Protein AF-A0A7J6GIN9-F1 (afdb_monomer)

Nearest PDB structures (foldseek):
  5zji-assembly1_B  TM=8.488E-01  e=1.860E-18  Zea mays subsp. mays
  8bcw-assembly1_B  TM=8.448E-01  e=3.128E-18  Avena sativa
  8zeh-assembly1_b  TM=8.496E-01  e=4.502E-18  Thalassiosira pseudonana CCMP1335
  7f4v-assembly1_aB  TM=8.254E-01  e=6.977E-16  Gloeobacter violaceus PCC 7421
  6kmx-assembly1_aB  TM=8.430E-01  e=1.689E-15  Halomicronema hongdechloris C2206

pLDDT: mean 75.16, std 18.93, range [25.05, 96.75]

Structure (mmCIF, N/CA/C/O backbone):
data_AF-A0A7J6GIN9-F1
#
_entry.id   AF-A0A7J6GIN9-F1
#
loop_
_atom_site.group_PDB
_atom_site.id
_atom_site.type_symbol
_atom_site.label_atom_id
_atom_site.label_alt_id
_atom_site.label_comp_id
_atom_site.label_asym_id
_atom_site.label_e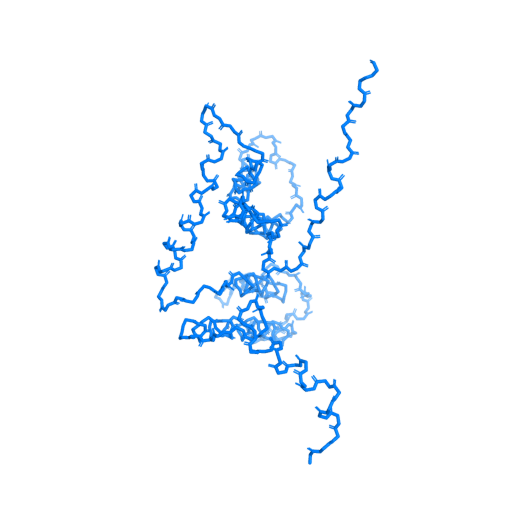ntity_id
_atom_site.label_seq_id
_atom_site.pdbx_PDB_ins_code
_atom_site.Cartn_x
_atom_site.Cartn_y
_atom_site.Cartn_z
_atom_site.occupancy
_atom_site.B_iso_or_equiv
_atom_site.auth_seq_id
_atom_site.auth_comp_id
_atom_site.auth_asym_id
_atom_site.auth_atom_id
_atom_site.pdbx_PDB_model_num
ATOM 1 N N . PHE A 1 1 ? -18.863 -13.484 -36.429 1.00 55.38 1 PHE A N 1
ATOM 2 C CA . PHE A 1 1 ? -18.113 -12.422 -35.727 1.00 55.38 1 PHE A CA 1
ATOM 3 C C . PHE A 1 1 ? -17.385 -11.527 -36.739 1.00 55.38 1 PHE A C 1
ATOM 5 O O . PHE A 1 1 ? -16.193 -11.700 -36.937 1.00 55.38 1 PHE A O 1
ATOM 12 N N . ASN A 1 2 ? -18.089 -10.618 -37.432 1.00 63.59 2 ASN A N 1
ATOM 13 C CA . ASN A 1 2 ? -17.499 -9.757 -38.484 1.00 63.59 2 ASN A CA 1
ATOM 14 C C . ASN A 1 2 ? -17.712 -8.247 -38.259 1.00 63.59 2 ASN A C 1
ATOM 16 O O . ASN A 1 2 ? -17.204 -7.441 -39.032 1.00 63.59 2 ASN A O 1
ATOM 20 N N . ALA A 1 3 ? -18.435 -7.839 -37.215 1.00 67.12 3 ALA A N 1
ATOM 21 C CA . ALA A 1 3 ? -18.648 -6.421 -36.938 1.00 67.12 3 ALA A CA 1
ATOM 22 C C . ALA A 1 3 ? -17.385 -5.792 -36.316 1.00 67.12 3 ALA A C 1
ATOM 24 O O . ALA A 1 3 ? -16.844 -6.318 -35.347 1.00 67.12 3 ALA A O 1
ATOM 25 N N . GLY A 1 4 ? -16.902 -4.681 -36.884 1.00 72.69 4 GLY A N 1
ATOM 26 C CA . GLY A 1 4 ? -15.840 -3.835 -36.311 1.00 72.69 4 GLY A CA 1
ATOM 27 C C . GLY A 1 4 ? -14.393 -4.305 -36.509 1.00 72.69 4 GLY A C 1
ATOM 28 O O . GLY A 1 4 ? -13.467 -3.552 -36.209 1.00 72.69 4 GLY A O 1
ATOM 29 N N . ARG A 1 5 ? -14.174 -5.506 -37.065 1.00 78.75 5 ARG A N 1
ATOM 30 C CA . ARG A 1 5 ? -12.834 -6.099 -37.223 1.00 78.75 5 ARG A CA 1
ATOM 31 C C . ARG A 1 5 ? -11.908 -5.299 -38.143 1.00 78.75 5 ARG A C 1
ATOM 33 O O . ARG A 1 5 ? -10.707 -5.333 -37.943 1.00 78.75 5 ARG A O 1
ATOM 40 N N . SER A 1 6 ? -12.433 -4.590 -39.135 1.00 81.94 6 SER A N 1
ATOM 41 C CA . SER A 1 6 ? -11.626 -3.774 -40.053 1.00 81.94 6 SER A CA 1
ATOM 42 C C . SER A 1 6 ? -11.270 -2.390 -39.504 1.00 81.94 6 SER A C 1
ATOM 44 O O . SER A 1 6 ? -10.449 -1.709 -40.107 1.00 81.94 6 SER A O 1
ATOM 46 N N . ILE A 1 7 ? -11.884 -1.965 -38.393 1.00 85.19 7 ILE A N 1
ATOM 47 C CA . ILE A 1 7 ? -11.813 -0.577 -37.915 1.00 85.19 7 ILE A CA 1
ATOM 48 C C . ILE A 1 7 ? -10.740 -0.427 -36.834 1.00 85.19 7 ILE A C 1
ATOM 50 O O . ILE A 1 7 ? -9.840 0.391 -36.971 1.00 85.19 7 ILE A O 1
ATOM 54 N N . TRP A 1 8 ? -10.817 -1.220 -35.763 1.00 88.00 8 TRP A N 1
ATOM 55 C CA . TRP A 1 8 ? -9.926 -1.075 -34.603 1.00 88.00 8 TRP A CA 1
ATOM 56 C C . TRP A 1 8 ? -8.991 -2.269 -34.399 1.00 88.00 8 TRP A C 1
ATOM 58 O O . TRP A 1 8 ? -7.912 -2.104 -33.835 1.00 88.00 8 TRP A O 1
ATOM 68 N N . LEU A 1 9 ? -9.365 -3.468 -34.869 1.00 90.12 9 LEU A N 1
ATOM 69 C CA . LEU A 1 9 ? -8.586 -4.680 -34.602 1.00 90.12 9 LEU A CA 1
ATOM 70 C C . LEU A 1 9 ? -7.167 -4.643 -35.200 1.00 90.12 9 LEU A C 1
ATOM 72 O O . LEU A 1 9 ? -6.259 -5.079 -34.502 1.00 90.12 9 LEU A O 1
ATOM 76 N N . PRO A 1 10 ? -6.914 -4.135 -36.425 1.00 91.00 10 PRO A N 1
ATOM 77 C CA . PRO A 1 10 ? -5.560 -4.115 -36.975 1.00 91.00 10 PRO A CA 1
ATOM 78 C C . PRO A 1 10 ? -4.633 -3.199 -36.169 1.00 91.00 10 PRO A C 1
ATOM 80 O O . PRO A 1 10 ? -3.513 -3.589 -35.863 1.00 91.00 10 PRO A O 1
ATOM 83 N N . GLY A 1 11 ? -5.125 -2.024 -35.756 1.00 91.00 11 GLY A N 1
ATOM 84 C CA . GLY A 1 11 ? -4.374 -1.099 -34.903 1.00 91.00 11 GLY A CA 1
ATOM 85 C C . GLY A 1 11 ? -4.132 -1.660 -33.501 1.00 91.00 11 GLY A C 1
ATOM 86 O O . GLY A 1 11 ? -3.021 -1.579 -32.992 1.00 91.00 11 GLY A O 1
ATOM 87 N N . TRP A 1 12 ? -5.142 -2.302 -32.906 1.00 91.62 12 TRP A N 1
ATOM 88 C CA . TRP A 1 12 ? -5.005 -2.991 -31.621 1.00 91.62 12 TRP A CA 1
ATOM 89 C C . TRP A 1 12 ? -3.995 -4.141 -31.677 1.00 91.62 12 TRP A C 1
ATOM 91 O O . TRP A 1 12 ? -3.145 -4.258 -30.801 1.00 91.62 12 TRP A O 1
ATOM 101 N N . LEU A 1 13 ? -4.070 -4.979 -32.716 1.00 91.25 13 LEU A N 1
ATOM 102 C CA . LEU A 1 13 ? -3.142 -6.091 -32.916 1.00 91.25 13 LEU A CA 1
ATOM 103 C C . LEU A 1 13 ? -1.721 -5.605 -33.189 1.00 91.25 13 LEU A C 1
ATOM 105 O O . LEU A 1 13 ? -0.779 -6.269 -32.776 1.00 91.25 13 LEU A O 1
ATOM 109 N N . ASN A 1 14 ? -1.551 -4.469 -33.860 1.00 91.56 14 ASN A N 1
ATOM 110 C CA . ASN A 1 14 ? -0.230 -3.876 -34.001 1.00 91.56 14 ASN A CA 1
ATOM 111 C C . ASN A 1 14 ? 0.291 -3.405 -32.631 1.00 91.56 14 ASN A C 1
ATOM 113 O O . ASN A 1 14 ? 1.345 -3.845 -32.192 1.00 91.56 14 ASN A O 1
ATOM 117 N N . ALA A 1 15 ? -0.513 -2.639 -31.889 1.00 90.88 15 ALA A N 1
ATOM 118 C CA . ALA A 1 15 ? -0.120 -2.083 -30.594 1.00 90.88 15 ALA A CA 1
ATOM 119 C C . ALA A 1 15 ? 0.165 -3.136 -29.504 1.00 90.88 15 ALA A C 1
ATOM 121 O O . ALA A 1 15 ? 1.021 -2.897 -28.658 1.00 90.88 15 ALA A O 1
ATOM 122 N N . ILE A 1 16 ? -0.537 -4.279 -29.498 1.00 92.50 16 ILE 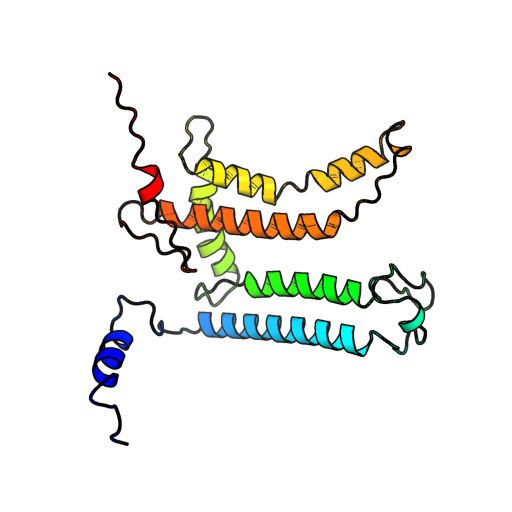A N 1
ATOM 123 C CA . ILE A 1 16 ? -0.324 -5.362 -28.514 1.00 92.50 16 ILE A CA 1
ATOM 124 C C . ILE A 1 16 ? 0.894 -6.234 -28.831 1.00 92.50 16 ILE A C 1
ATOM 126 O O . ILE A 1 16 ? 1.429 -6.877 -27.938 1.00 92.50 16 ILE A O 1
ATOM 130 N N . ASN A 1 17 ? 1.319 -6.276 -30.096 1.00 91.81 17 ASN A N 1
ATOM 131 C CA . ASN A 1 17 ? 2.501 -7.027 -30.522 1.00 91.81 17 ASN A CA 1
ATOM 132 C C . ASN A 1 17 ? 3.755 -6.134 -30.618 1.00 91.81 17 ASN A C 1
ATOM 134 O O . ASN A 1 17 ? 4.831 -6.617 -30.968 1.00 91.81 17 ASN A O 1
ATOM 138 N N . GLU A 1 18 ? 3.629 -4.839 -30.319 1.00 92.12 18 GLU A N 1
ATOM 139 C CA . GLU A 1 18 ? 4.743 -3.898 -30.225 1.00 92.12 18 GLU A CA 1
ATOM 140 C C . GLU A 1 18 ? 5.420 -3.992 -28.847 1.00 92.12 18 GLU A C 1
ATOM 142 O O . GLU A 1 18 ? 4.851 -3.605 -27.828 1.00 92.12 18 GLU A O 1
ATOM 147 N N . ASN A 1 19 ? 6.681 -4.437 -28.819 1.00 86.06 19 ASN A N 1
ATOM 148 C CA . ASN A 1 19 ? 7.467 -4.588 -27.582 1.00 86.06 19 ASN A CA 1
ATOM 149 C C . ASN A 1 19 ? 7.963 -3.257 -26.976 1.00 86.06 19 ASN A C 1
ATOM 151 O O . ASN A 1 19 ? 8.575 -3.262 -25.912 1.00 86.06 19 ASN A O 1
ATOM 155 N N . SER A 1 20 ? 7.756 -2.125 -27.656 1.00 87.12 20 SER A N 1
ATOM 156 C CA . SER A 1 20 ? 8.153 -0.788 -27.182 1.00 87.12 20 SER A CA 1
ATOM 157 C C . SER A 1 20 ? 7.143 -0.156 -26.228 1.00 87.12 20 SER A C 1
ATOM 159 O O . SER A 1 20 ? 7.436 0.859 -25.599 1.00 87.12 20 SER A O 1
ATOM 161 N N . ASN A 1 21 ? 5.939 -0.720 -26.145 1.00 89.25 21 ASN A N 1
ATOM 162 C CA . ASN A 1 21 ? 4.830 -0.133 -25.412 1.00 89.25 21 ASN A CA 1
ATOM 163 C C . ASN A 1 21 ? 4.604 -0.885 -24.096 1.00 89.25 21 ASN A C 1
ATOM 165 O O . ASN A 1 21 ? 4.958 -2.049 -23.945 1.00 89.25 21 ASN A O 1
ATOM 169 N N . SER A 1 22 ? 3.930 -0.242 -23.144 1.00 86.56 22 SER A N 1
ATOM 170 C CA . SER A 1 22 ? 3.511 -0.875 -21.884 1.00 86.56 22 SER A CA 1
ATOM 171 C C . SER A 1 22 ? 2.161 -1.603 -21.979 1.00 86.56 22 SER A C 1
ATOM 173 O O . SER A 1 22 ? 1.544 -1.928 -20.962 1.00 86.56 22 SER A O 1
ATOM 175 N N . LEU A 1 23 ? 1.664 -1.838 -23.197 1.00 88.12 23 LEU A N 1
ATOM 176 C CA . LEU A 1 23 ? 0.361 -2.447 -23.443 1.00 88.12 23 LEU A CA 1
ATOM 177 C C . LEU A 1 23 ? 0.478 -3.976 -23.340 1.00 88.12 23 LEU A C 1
ATOM 179 O O . LEU A 1 23 ? 1.065 -4.604 -24.207 1.00 88.12 23 LEU A O 1
ATOM 183 N N . PHE A 1 24 ? -0.090 -4.553 -22.273 1.00 87.38 24 PHE A N 1
ATOM 184 C CA . PHE A 1 24 ? 0.024 -5.980 -21.915 1.00 87.38 24 PHE A CA 1
ATOM 185 C C . PHE A 1 24 ? 1.471 -6.481 -21.840 1.00 87.38 24 PHE A C 1
ATOM 187 O O . PHE A 1 24 ? 1.919 -7.291 -22.648 1.00 87.38 24 PHE A O 1
ATOM 194 N N . LEU A 1 25 ? 2.182 -6.025 -20.809 1.00 88.44 25 LEU A N 1
ATOM 195 C CA . LEU A 1 25 ? 3.515 -6.525 -20.480 1.00 88.44 25 LEU A CA 1
ATOM 196 C C . LEU A 1 25 ? 3.524 -8.054 -20.325 1.00 88.44 25 LEU A C 1
ATOM 198 O O . LEU A 1 25 ? 2.562 -8.655 -19.839 1.00 88.44 25 LEU A O 1
ATOM 202 N N . THR A 1 26 ? 4.635 -8.680 -20.712 1.00 85.56 26 THR A N 1
ATOM 203 C CA . THR A 1 26 ? 4.849 -10.117 -20.524 1.00 85.56 26 THR A CA 1
ATOM 204 C C . THR A 1 26 ? 4.865 -10.457 -19.037 1.00 85.56 26 THR A C 1
ATOM 206 O O . THR A 1 26 ? 5.657 -9.891 -18.289 1.00 85.56 26 THR A O 1
ATOM 209 N N . ILE A 1 27 ? 4.013 -11.395 -18.622 1.00 87.75 27 ILE A N 1
ATOM 210 C CA . ILE A 1 27 ? 3.834 -11.781 -17.218 1.00 87.75 27 ILE A CA 1
ATOM 211 C C . ILE A 1 27 ? 4.687 -13.015 -16.909 1.00 87.75 27 ILE A C 1
ATOM 213 O O . ILE A 1 27 ? 4.632 -14.014 -17.631 1.00 87.75 27 ILE A O 1
ATOM 217 N N . GLY A 1 28 ? 5.451 -12.958 -15.821 1.00 88.75 28 GLY A N 1
ATOM 218 C CA . GLY A 1 28 ? 6.278 -14.045 -15.310 1.00 88.75 28 GLY A CA 1
ATOM 219 C C . GLY A 1 28 ? 5.802 -14.626 -13.967 1.00 88.75 28 GLY A C 1
ATOM 220 O O . GLY A 1 28 ? 4.782 -14.223 -13.405 1.00 88.75 28 GLY A O 1
ATOM 221 N N . PRO A 1 29 ? 6.565 -15.576 -13.394 1.00 88.19 29 PRO A N 1
ATOM 222 C CA . PRO A 1 29 ? 6.257 -16.171 -12.090 1.00 88.19 29 PRO A CA 1
ATOM 223 C C . PRO A 1 29 ? 6.405 -15.182 -10.921 1.00 88.19 29 PRO A C 1
ATOM 225 O O . PRO A 1 29 ? 5.747 -15.345 -9.896 1.00 88.19 29 PRO A O 1
ATOM 228 N N . GLY A 1 30 ? 7.243 -14.147 -11.064 1.00 86.88 30 GLY A N 1
ATOM 229 C CA . GLY A 1 30 ? 7.335 -13.060 -10.085 1.00 86.88 30 GLY A CA 1
ATOM 230 C C . GLY A 1 30 ? 6.027 -12.274 -9.996 1.00 86.88 30 GLY A C 1
ATOM 231 O O . GLY A 1 30 ? 5.488 -12.106 -8.906 1.00 86.88 30 GLY A O 1
ATOM 232 N N . ASP A 1 31 ? 5.454 -11.899 -11.143 1.00 87.69 31 ASP A N 1
ATOM 233 C CA . ASP A 1 31 ? 4.175 -11.185 -11.203 1.00 87.69 31 ASP A CA 1
ATOM 234 C C . ASP A 1 31 ? 3.041 -11.995 -10.568 1.00 87.69 31 ASP A C 1
ATOM 236 O O . ASP A 1 31 ? 2.203 -11.437 -9.862 1.00 87.69 31 ASP A O 1
ATOM 240 N N . PHE A 1 32 ? 3.024 -13.320 -10.756 1.00 90.38 32 PHE A N 1
ATOM 241 C CA . PHE A 1 32 ? 2.045 -14.197 -10.110 1.00 90.38 32 PHE A CA 1
ATOM 242 C C . PHE A 1 32 ? 2.051 -14.040 -8.582 1.00 90.38 32 PHE A C 1
ATOM 244 O O . PHE A 1 32 ? 0.987 -13.891 -7.974 1.00 90.38 32 PHE A O 1
ATOM 251 N N . LEU A 1 33 ? 3.234 -14.032 -7.958 1.00 90.25 33 LEU A N 1
ATOM 252 C CA . LEU A 1 33 ? 3.372 -13.879 -6.507 1.00 90.25 33 LEU A CA 1
ATOM 253 C C . LEU A 1 33 ? 2.955 -12.483 -6.037 1.00 90.25 33 LEU A C 1
ATOM 255 O O . LEU A 1 33 ? 2.286 -12.357 -5.013 1.00 90.25 33 LEU A O 1
ATOM 259 N N . VAL A 1 34 ? 3.287 -11.438 -6.796 1.00 88.31 34 VAL A N 1
ATOM 260 C CA . VAL A 1 34 ? 2.885 -10.060 -6.476 1.00 88.31 34 VAL A CA 1
ATOM 261 C C . VAL A 1 34 ? 1.374 -9.898 -6.537 1.00 88.31 34 VAL A C 1
ATOM 263 O O . VAL A 1 34 ? 0.787 -9.311 -5.631 1.00 88.31 34 VAL A O 1
ATOM 266 N N . HIS A 1 35 ? 0.718 -10.463 -7.551 1.00 88.88 35 HIS A N 1
ATOM 267 C CA . HIS A 1 35 ? -0.739 -10.418 -7.667 1.00 88.88 35 HIS A CA 1
ATOM 268 C C . HIS A 1 35 ? -1.427 -11.187 -6.532 1.00 88.88 35 HIS A C 1
ATOM 270 O O . HIS A 1 35 ? -2.445 -10.723 -6.017 1.00 88.88 35 HIS A O 1
ATOM 276 N N . HIS A 1 36 ? -0.862 -12.317 -6.091 1.00 91.31 36 HIS A N 1
ATOM 277 C CA . HIS A 1 36 ? -1.366 -13.043 -4.920 1.00 91.31 36 HIS A CA 1
ATOM 278 C C . HIS A 1 36 ? -1.202 -12.238 -3.636 1.00 91.31 36 HIS A C 1
ATOM 280 O O . HIS A 1 36 ? -2.156 -12.135 -2.866 1.00 91.31 36 HIS A O 1
ATOM 286 N N . SER A 1 37 ? -0.040 -11.612 -3.440 1.00 90.38 37 SER A N 1
ATOM 287 C CA . SER A 1 37 ? 0.168 -10.674 -2.340 1.00 90.38 37 SER A CA 1
ATOM 288 C C . SER A 1 37 ? -0.878 -9.562 -2.410 1.00 90.38 37 SER A C 1
ATOM 290 O O . SER A 1 37 ? -1.671 -9.445 -1.484 1.00 90.38 37 SER A O 1
ATOM 292 N N . LYS A 1 38 ? -1.013 -8.844 -3.540 1.00 90.50 38 LYS A N 1
ATOM 293 C CA . LYS A 1 38 ? -2.023 -7.784 -3.759 1.00 90.50 38 LYS A CA 1
ATOM 294 C C . LYS A 1 38 ? -3.437 -8.238 -3.412 1.00 90.50 38 LYS A C 1
ATOM 296 O O . LYS A 1 38 ? -4.153 -7.522 -2.715 1.00 90.50 38 LYS A O 1
ATOM 301 N N . SER A 1 39 ? -3.811 -9.436 -3.851 1.00 93.44 39 SER A N 1
ATOM 302 C CA . SER A 1 39 ? -5.092 -10.051 -3.522 1.00 93.44 39 SER A CA 1
ATOM 303 C C . SER A 1 39 ? -5.249 -10.259 -2.014 1.00 93.44 39 SER A C 1
ATOM 305 O O . SER A 1 39 ? -6.269 -9.857 -1.461 1.00 93.44 39 SER A O 1
ATOM 307 N N . LEU A 1 40 ? -4.242 -10.797 -1.320 1.00 94.12 40 LEU A N 1
ATOM 308 C CA . LEU A 1 40 ? -4.251 -10.939 0.139 1.00 94.12 40 LEU A CA 1
ATOM 309 C C . LEU A 1 40 ? -4.453 -9.589 0.839 1.00 94.12 40 LEU A C 1
ATOM 311 O O . LEU A 1 40 ? -5.271 -9.496 1.753 1.00 94.12 40 LEU A O 1
ATOM 315 N N . GLY A 1 41 ? -3.756 -8.541 0.398 1.00 92.62 41 GLY A N 1
ATOM 316 C CA . GLY A 1 41 ? -3.927 -7.191 0.939 1.00 92.62 41 GLY A CA 1
ATOM 317 C C . GLY A 1 41 ? -5.352 -6.671 0.756 1.00 92.62 41 GLY A C 1
ATOM 318 O O . GLY A 1 41 ? -5.967 -6.228 1.722 1.00 92.62 41 GLY A O 1
ATOM 319 N N . LEU A 1 42 ? -5.922 -6.814 -0.447 1.00 93.88 42 LEU A N 1
ATOM 320 C CA . LEU A 1 42 ? -7.305 -6.416 -0.750 1.00 93.88 42 LEU A CA 1
ATOM 321 C C . LEU A 1 42 ? -8.351 -7.207 0.049 1.00 93.88 42 LEU A C 1
ATOM 323 O O . LEU A 1 42 ? -9.330 -6.637 0.529 1.00 93.88 42 LEU A O 1
ATOM 327 N N . HIS A 1 43 ? -8.163 -8.516 0.216 1.00 96.25 43 HIS A N 1
ATOM 328 C CA . HIS A 1 43 ? -9.063 -9.324 1.039 1.00 96.25 43 HIS A CA 1
ATOM 329 C C . HIS A 1 43 ? -8.950 -8.932 2.512 1.00 96.25 43 HIS A C 1
ATOM 331 O O . HIS A 1 43 ? -9.969 -8.793 3.184 1.00 96.25 43 HIS A O 1
ATOM 337 N N . THR A 1 44 ? -7.734 -8.690 3.005 1.00 95.56 44 THR A N 1
ATOM 338 C CA . THR A 1 44 ? -7.501 -8.301 4.400 1.00 95.56 44 THR A CA 1
ATOM 339 C C . THR A 1 44 ? -8.127 -6.941 4.702 1.00 95.56 44 THR A C 1
ATOM 341 O O . THR A 1 44 ? -8.910 -6.841 5.645 1.00 95.56 44 THR A O 1
ATOM 344 N N . THR A 1 45 ? -7.891 -5.917 3.871 1.00 94.38 45 THR A N 1
ATOM 345 C CA . THR A 1 45 ? -8.535 -4.595 4.019 1.00 94.38 45 THR A CA 1
ATOM 346 C C . THR A 1 45 ? -10.056 -4.702 4.003 1.00 94.38 45 THR A C 1
ATOM 348 O O . THR A 1 45 ? -10.723 -4.099 4.844 1.00 94.38 45 THR A O 1
ATOM 351 N N . THR A 1 46 ? -10.610 -5.503 3.089 1.00 95.50 46 THR A N 1
ATOM 352 C CA . THR A 1 46 ? -12.058 -5.714 2.983 1.00 95.50 46 THR A CA 1
ATOM 353 C C . THR A 1 46 ? -12.613 -6.393 4.230 1.00 95.50 46 THR A C 1
ATOM 355 O O . THR A 1 46 ? -13.619 -5.938 4.765 1.00 95.50 46 THR A O 1
ATOM 358 N N . VAL A 1 47 ? -11.956 -7.440 4.741 1.00 96.75 47 VAL A N 1
ATOM 359 C CA . VAL A 1 47 ? -12.392 -8.135 5.961 1.00 96.75 47 VAL A CA 1
ATOM 360 C C . VAL A 1 47 ? -12.384 -7.191 7.159 1.00 96.75 47 VAL A C 1
ATOM 362 O O . VAL A 1 47 ? -13.349 -7.190 7.917 1.00 96.75 47 VAL A O 1
ATOM 365 N N . ILE A 1 48 ? -11.350 -6.362 7.319 1.00 95.00 48 ILE A N 1
ATOM 366 C CA . ILE A 1 48 ? -11.276 -5.411 8.437 1.00 95.00 48 ILE A CA 1
ATOM 367 C C . ILE A 1 48 ? -12.380 -4.351 8.318 1.00 95.00 48 ILE A C 1
ATOM 369 O O . ILE A 1 48 ? -13.080 -4.103 9.298 1.00 95.00 48 ILE A O 1
ATOM 373 N N . LEU A 1 49 ? -12.591 -3.773 7.128 1.00 94.25 49 LEU A N 1
ATOM 374 C CA . LEU A 1 49 ? -13.656 -2.789 6.887 1.00 94.25 49 LEU A CA 1
ATOM 375 C C . LEU A 1 49 ? -15.042 -3.368 7.155 1.00 94.25 49 LEU A C 1
ATOM 377 O O . LEU A 1 49 ? -15.839 -2.777 7.882 1.00 94.25 49 LEU A O 1
ATOM 381 N N . VAL A 1 50 ? -15.331 -4.529 6.567 1.00 96.12 50 VAL A N 1
ATOM 382 C CA . VAL A 1 50 ? -16.631 -5.190 6.692 1.00 96.12 50 VAL A CA 1
ATOM 383 C C . VAL A 1 50 ? -16.873 -5.583 8.142 1.00 96.12 50 VAL A C 1
ATOM 385 O O . VAL A 1 50 ? -17.948 -5.315 8.669 1.00 96.12 50 VAL A O 1
ATOM 388 N N . LYS A 1 51 ? -15.873 -6.149 8.822 1.00 94.94 51 LYS A N 1
ATOM 389 C CA . LYS A 1 51 ? -15.979 -6.494 10.240 1.00 94.94 51 LYS A CA 1
ATOM 390 C C . LYS A 1 51 ? -16.200 -5.258 11.111 1.00 94.94 51 LYS A C 1
ATOM 392 O O . LYS A 1 51 ? -17.106 -5.268 11.935 1.00 94.94 51 LYS A O 1
ATOM 397 N N . GLY A 1 52 ? -15.429 -4.191 10.903 1.00 92.56 52 GLY A N 1
ATOM 398 C CA . GLY A 1 52 ? -15.579 -2.932 11.637 1.00 92.56 52 GLY A CA 1
ATOM 399 C C . GLY A 1 52 ? -16.962 -2.301 11.462 1.00 92.56 52 GLY A C 1
ATOM 400 O O . GLY A 1 52 ? -17.519 -1.783 12.427 1.00 92.56 52 GLY A O 1
ATOM 401 N N . ALA A 1 53 ? -17.541 -2.398 10.261 1.00 92.75 53 ALA A N 1
ATOM 402 C CA . ALA A 1 53 ? -18.885 -1.912 9.963 1.00 92.75 53 ALA A CA 1
ATOM 403 C C . ALA A 1 53 ? -19.992 -2.798 10.562 1.00 92.75 53 ALA A C 1
ATOM 405 O O . ALA A 1 53 ? -20.951 -2.278 11.130 1.00 92.75 53 ALA A O 1
ATOM 406 N N . LEU A 1 54 ? -19.866 -4.126 10.463 1.00 94.25 54 LEU A N 1
ATOM 407 C CA . LEU A 1 54 ? -20.851 -5.070 11.004 1.00 94.25 54 LEU A CA 1
ATOM 408 C C . LEU A 1 54 ? -20.866 -5.065 12.542 1.00 94.25 54 LEU A C 1
ATOM 410 O O . LEU A 1 54 ? -21.939 -5.060 13.141 1.00 94.25 54 LEU A O 1
ATOM 414 N N . ASP A 1 55 ? -19.693 -4.977 13.176 1.00 93.38 55 ASP A N 1
ATOM 415 C CA . ASP A 1 55 ? -19.528 -4.945 14.636 1.00 93.38 55 ASP A CA 1
ATOM 416 C C . ASP A 1 55 ? -19.632 -3.510 15.212 1.00 93.38 55 ASP A C 1
ATOM 418 O O . ASP A 1 55 ? -19.246 -3.266 16.360 1.00 93.38 55 ASP A O 1
ATOM 422 N N . ALA A 1 56 ? -20.107 -2.524 14.438 1.00 89.44 56 ALA A N 1
ATOM 423 C CA . ALA A 1 56 ? -20.215 -1.130 14.886 1.00 89.44 56 ALA A CA 1
ATOM 424 C C . ALA A 1 56 ? -21.356 -0.909 15.891 1.00 89.44 56 ALA A C 1
ATOM 426 O O . ALA A 1 56 ? -21.249 -0.048 16.759 1.00 89.44 56 ALA A O 1
ATOM 427 N N . LEU A 1 57 ? -22.443 -1.678 15.776 1.00 87.88 57 LEU A N 1
ATOM 428 C CA . LEU A 1 57 ? -23.646 -1.488 16.592 1.00 87.88 57 LEU A CA 1
ATOM 429 C C . LEU A 1 57 ? -23.626 -2.330 17.867 1.00 87.88 57 LEU A C 1
ATOM 431 O O . LEU A 1 57 ? -23.937 -1.834 18.947 1.00 87.88 57 LEU A O 1
ATOM 435 N N . CYS A 1 58 ? -23.303 -3.612 17.734 1.00 82.94 58 CYS A N 1
ATOM 436 C CA . CYS A 1 58 ? -23.316 -4.567 18.830 1.00 82.94 58 CYS A CA 1
ATOM 437 C C . CYS A 1 58 ? -22.451 -5.764 18.451 1.00 82.94 58 CYS A C 1
ATOM 439 O O . CYS A 1 58 ? -22.537 -6.278 17.337 1.00 82.94 58 CYS A O 1
ATOM 441 N N . PHE A 1 59 ? -21.639 -6.225 19.392 1.00 87.06 59 PHE A N 1
ATOM 442 C CA . PHE A 1 59 ? -20.887 -7.465 19.279 1.00 87.06 59 PHE A CA 1
ATOM 443 C C . PHE A 1 59 ? -20.785 -8.097 20.666 1.00 87.06 59 PHE A C 1
ATOM 445 O O . PHE A 1 59 ? -21.012 -7.452 21.688 1.00 87.06 59 PHE A O 1
ATOM 452 N N . LYS A 1 60 ? -20.452 -9.387 20.716 1.00 91.38 60 LYS A N 1
ATOM 453 C CA . LYS A 1 60 ? -20.585 -10.201 21.934 1.00 91.38 60 LYS A CA 1
ATOM 454 C C . LYS A 1 60 ? -19.845 -9.650 23.161 1.00 91.38 60 LYS A C 1
ATOM 456 O O . LYS A 1 60 ? -20.303 -9.865 24.278 1.00 91.38 60 LYS A O 1
ATOM 461 N N . LEU A 1 61 ? -18.699 -9.000 22.964 1.00 90.69 61 LEU A N 1
ATOM 462 C CA . LEU A 1 61 ? -17.859 -8.516 24.062 1.00 90.69 61 LEU A CA 1
ATOM 463 C C . LEU A 1 61 ? -18.333 -7.160 24.619 1.00 90.69 61 LEU A C 1
ATOM 465 O O . LEU A 1 61 ? -18.182 -6.938 25.818 1.00 90.69 61 LEU A O 1
ATOM 469 N N . MET A 1 62 ? -18.952 -6.301 23.803 1.00 87.81 62 MET A N 1
ATOM 470 C CA . MET A 1 62 ? -19.582 -5.046 24.239 1.00 87.81 62 MET A CA 1
ATOM 471 C C . MET A 1 62 ? -20.895 -4.837 23.454 1.00 87.81 62 MET A C 1
ATOM 473 O O . MET A 1 62 ? -20.908 -4.239 22.370 1.00 87.81 62 MET A O 1
ATOM 477 N N . PRO A 1 63 ? -22.011 -5.382 23.974 1.00 90.81 63 PRO A N 1
ATOM 478 C CA . PRO A 1 63 ? -23.335 -5.265 23.357 1.00 90.81 63 PRO A CA 1
ATOM 479 C C . PRO A 1 63 ? -23.848 -3.821 23.232 1.00 90.81 63 PRO A C 1
ATOM 481 O O . PRO A 1 63 ? -24.581 -3.485 22.305 1.00 90.81 63 PRO A O 1
ATOM 484 N N . GLU A 1 64 ? -23.431 -2.968 24.161 1.00 88.75 64 GLU A N 1
ATOM 485 C CA . GLU A 1 64 ? -23.777 -1.553 24.311 1.00 88.75 64 GLU A CA 1
ATOM 486 C C . GLU A 1 64 ? -23.003 -0.601 23.376 1.00 88.75 64 GLU A C 1
ATOM 488 O O . GLU A 1 64 ? -23.120 0.616 23.500 1.00 88.75 64 GLU A O 1
ATOM 493 N N . LYS A 1 65 ? -22.234 -1.111 22.402 1.00 89.75 65 LYS A N 1
ATOM 494 C CA . LYS A 1 65 ? -21.328 -0.294 21.569 1.00 89.75 65 LYS A CA 1
ATOM 495 C C . LYS A 1 65 ? -22.007 0.874 20.843 1.00 89.75 65 LYS A C 1
ATOM 497 O O . LYS A 1 65 ? -21.421 1.952 20.759 1.00 89.75 65 LYS A O 1
ATOM 502 N N . LYS A 1 66 ? -23.249 0.708 20.374 1.00 92.00 66 LYS A N 1
ATOM 503 C CA . LYS A 1 66 ? -24.014 1.781 19.710 1.00 92.00 66 LYS A CA 1
ATOM 504 C C . LYS A 1 66 ? -24.155 3.059 20.550 1.00 92.00 66 LYS A C 1
ATOM 506 O O . LYS A 1 66 ? -24.315 4.132 19.974 1.00 92.00 66 LYS A O 1
ATOM 511 N N . ASP A 1 67 ? -24.117 2.954 21.879 1.00 92.56 67 ASP A N 1
ATOM 512 C CA . ASP A 1 67 ? -24.375 4.079 22.784 1.00 92.56 67 ASP A CA 1
ATOM 513 C C . ASP A 1 67 ? -23.146 4.988 22.955 1.00 92.56 67 ASP A C 1
ATOM 515 O O . ASP A 1 67 ? -23.278 6.147 23.339 1.00 92.56 67 ASP A O 1
ATOM 519 N N . PHE A 1 68 ? -21.957 4.493 22.599 1.00 87.62 68 PHE A N 1
ATOM 520 C CA . PHE A 1 68 ? -20.683 5.215 22.704 1.00 87.62 68 PHE A CA 1
ATOM 521 C C . PHE A 1 68 ? -20.328 5.992 21.427 1.00 87.62 68 PHE A C 1
ATOM 523 O O . PHE A 1 68 ? -19.435 6.839 21.437 1.00 87.62 68 PHE A O 1
ATOM 530 N N . GLY A 1 69 ? -21.043 5.739 20.327 1.00 90.44 69 GLY A N 1
ATOM 531 C CA . GLY A 1 69 ? -20.801 6.370 19.033 1.00 90.44 69 GLY A CA 1
ATOM 532 C C . GLY A 1 69 ? -19.679 5.713 18.220 1.00 90.44 69 GLY A C 1
ATOM 533 O O . GLY A 1 69 ? -19.255 4.590 18.477 1.00 90.44 69 GLY A O 1
ATOM 534 N N . TYR A 1 70 ? -19.224 6.408 17.173 1.00 88.81 70 TYR A N 1
ATOM 535 C CA . TYR A 1 70 ? -18.302 5.849 16.173 1.00 88.81 70 TYR A CA 1
ATOM 536 C C . TYR A 1 70 ? -16.835 5.788 16.635 1.00 88.81 70 TYR A C 1
ATOM 538 O O . TYR A 1 70 ? -16.115 4.858 16.272 1.00 88.81 70 TYR A O 1
ATOM 546 N N . SER A 1 71 ? -16.404 6.764 17.441 1.00 90.94 71 SER A N 1
ATOM 547 C CA . SER A 1 71 ? -15.016 6.937 17.883 1.00 90.94 71 SER A CA 1
ATOM 548 C C . SER A 1 71 ? -14.965 7.099 19.397 1.00 90.94 71 SER A C 1
ATOM 550 O O . SER A 1 71 ? -15.460 8.093 19.927 1.00 90.94 71 SER A O 1
ATOM 552 N N . PHE A 1 72 ? -14.336 6.148 20.081 1.00 90.75 72 PHE A N 1
ATOM 553 C CA . PHE A 1 72 ? -14.110 6.157 21.526 1.00 90.75 72 PHE A CA 1
ATOM 554 C C . PHE A 1 72 ? -12.868 5.304 21.850 1.00 90.75 72 PHE A C 1
ATOM 556 O O . PHE A 1 72 ? -12.570 4.387 21.094 1.00 90.75 72 PHE A O 1
ATOM 563 N N . PRO A 1 73 ? -12.123 5.592 22.932 1.00 86.31 73 PRO A N 1
ATOM 564 C CA . PRO A 1 73 ? -10.818 4.969 23.175 1.00 86.31 73 PRO A CA 1
ATOM 565 C C . PRO A 1 73 ? -10.894 3.491 23.593 1.00 86.31 73 PRO A C 1
ATOM 567 O O . PRO A 1 73 ? -10.140 2.668 23.086 1.00 86.31 73 PRO A O 1
ATOM 570 N N . CYS A 1 74 ? -11.761 3.156 24.552 1.00 88.75 74 CYS A N 1
ATOM 571 C CA . CYS A 1 74 ? -11.983 1.796 25.054 1.00 88.75 74 CYS A CA 1
ATOM 572 C C . CYS A 1 74 ? -13.173 1.769 26.033 1.00 88.75 74 CYS A C 1
ATOM 574 O O . CYS A 1 74 ? -13.609 2.816 26.512 1.00 88.75 74 CYS A O 1
ATOM 576 N N . ASP A 1 75 ? -13.651 0.570 26.373 1.00 89.75 75 ASP A N 1
ATOM 577 C CA . ASP A 1 75 ? -14.609 0.277 27.459 1.00 89.75 75 ASP A CA 1
ATOM 578 C C . ASP A 1 75 ? -13.870 -0.255 28.713 1.00 89.75 75 ASP A C 1
ATOM 580 O O . ASP A 1 75 ? -14.259 -1.212 29.384 1.00 89.75 75 ASP A O 1
ATOM 584 N N . GLY A 1 76 ? -12.702 0.333 28.996 1.00 90.00 76 GLY A N 1
ATOM 585 C CA . GLY A 1 76 ? -11.855 -0.010 30.139 1.00 90.00 76 GLY A CA 1
ATOM 586 C C . GLY A 1 76 ? -11.126 -1.369 30.057 1.00 90.00 76 GLY A C 1
ATOM 587 O O . GLY A 1 76 ? -11.237 -2.120 29.086 1.00 90.00 76 GLY A O 1
ATOM 588 N N . PRO A 1 77 ? -10.337 -1.714 31.094 1.00 90.88 77 PRO A N 1
ATOM 589 C CA . PRO A 1 77 ? -9.524 -2.938 31.131 1.00 90.88 77 PRO A CA 1
ATOM 590 C C . PRO A 1 77 ? -10.325 -4.210 31.463 1.00 90.88 77 PRO A C 1
ATOM 592 O O . PRO A 1 77 ? -9.761 -5.303 31.530 1.00 90.88 77 PRO A O 1
ATOM 595 N N . GLY A 1 78 ? -11.631 -4.086 31.719 1.00 86.81 78 GLY A N 1
ATOM 596 C CA . GLY A 1 78 ? -12.502 -5.217 32.021 1.00 86.81 78 GLY A CA 1
ATOM 597 C C . GLY A 1 78 ? -12.601 -6.215 30.861 1.00 86.81 78 GLY A C 1
ATOM 598 O O . GLY A 1 78 ? -12.198 -5.938 29.735 1.00 86.81 78 GLY A O 1
ATOM 599 N N . ARG A 1 79 ? -13.139 -7.410 31.142 1.00 85.81 79 ARG A N 1
ATOM 600 C CA . ARG A 1 79 ? -13.426 -8.462 30.138 1.00 85.81 79 ARG A CA 1
ATOM 601 C C . ARG A 1 79 ? -12.215 -8.914 29.288 1.00 85.81 79 ARG A C 1
ATOM 603 O O . ARG A 1 79 ? -12.407 -9.486 28.222 1.00 85.81 79 ARG A O 1
ATOM 610 N N . GLY A 1 80 ? -10.987 -8.713 29.779 1.00 88.12 80 GLY A N 1
ATOM 611 C CA . GLY A 1 80 ? -9.747 -9.081 29.079 1.00 88.12 80 GLY A CA 1
ATOM 612 C C . GLY A 1 80 ? -9.089 -7.942 28.291 1.00 88.12 80 GLY A C 1
ATOM 613 O O . GLY A 1 80 ? -8.072 -8.182 27.648 1.00 88.12 80 GLY A O 1
ATOM 614 N N . GLY A 1 81 ? -9.628 -6.720 28.379 1.00 89.56 81 GLY A N 1
ATOM 615 C CA . GLY A 1 81 ? -9.141 -5.533 27.675 1.00 89.56 81 GLY A CA 1
ATOM 616 C C . GLY A 1 81 ? -9.960 -5.225 26.421 1.00 89.56 81 GLY A C 1
ATOM 617 O O . GLY A 1 81 ? -10.291 -6.115 25.642 1.00 89.56 81 GLY A O 1
ATOM 618 N N . THR A 1 82 ? -10.296 -3.948 26.233 1.00 88.88 82 THR A N 1
ATOM 619 C CA . THR A 1 82 ? -11.142 -3.453 25.130 1.00 88.88 82 THR A CA 1
ATOM 620 C C . THR A 1 82 ? -10.442 -2.365 24.310 1.00 88.88 82 THR A C 1
ATOM 622 O O . THR A 1 82 ? -11.071 -1.423 23.832 1.00 88.88 82 THR A O 1
ATOM 625 N N . CYS A 1 83 ? -9.116 -2.462 24.183 1.00 90.44 83 CYS A N 1
ATOM 626 C CA . CYS A 1 83 ? -8.338 -1.563 23.332 1.00 90.44 83 CYS A CA 1
ATOM 627 C C . CYS A 1 83 ? -8.735 -1.738 21.858 1.00 90.44 83 CYS A C 1
ATOM 629 O O . CYS A 1 83 ? -9.073 -2.848 21.444 1.00 90.44 83 CYS A O 1
ATOM 631 N N . ASP A 1 84 ? -8.675 -0.648 21.090 1.00 89.12 84 ASP A N 1
ATOM 632 C CA . ASP A 1 84 ? -8.915 -0.616 19.639 1.00 89.12 84 ASP A CA 1
ATOM 633 C C . ASP A 1 84 ? -10.253 -1.243 19.213 1.00 89.12 84 ASP A C 1
ATOM 635 O O . ASP A 1 84 ? -10.362 -1.978 18.228 1.00 89.12 84 ASP A O 1
ATOM 639 N N . ILE A 1 85 ? -11.292 -0.995 20.009 1.00 90.88 85 ILE A N 1
ATOM 640 C CA . ILE A 1 85 ? -12.588 -1.662 19.878 1.00 90.88 85 ILE A CA 1
ATOM 641 C C . ILE A 1 85 ? -13.609 -0.844 19.094 1.00 90.88 85 ILE A C 1
ATOM 643 O O . ILE A 1 85 ? -14.644 -1.382 18.678 1.00 90.88 85 ILE A O 1
ATOM 647 N N . SER A 1 86 ? -13.366 0.454 18.905 1.00 90.50 86 SER A N 1
ATOM 648 C CA . SER A 1 86 ? -14.298 1.336 18.215 1.00 90.50 86 SER A CA 1
ATOM 649 C C . SER A 1 86 ? -14.291 1.079 16.706 1.00 90.50 86 SER A C 1
ATOM 651 O O . SER A 1 86 ? -13.382 0.469 16.143 1.00 90.50 86 SER A O 1
ATOM 653 N N . ALA A 1 87 ? -15.350 1.510 16.016 1.00 90.75 87 ALA A N 1
ATOM 654 C CA . ALA A 1 87 ? -15.386 1.397 14.557 1.00 90.75 87 ALA A CA 1
ATOM 655 C C . ALA A 1 87 ? -14.346 2.324 13.891 1.00 90.75 87 ALA A C 1
ATOM 657 O O . ALA A 1 87 ? -13.843 2.013 12.811 1.00 90.75 87 ALA A O 1
ATOM 658 N N . TRP A 1 88 ? -13.972 3.418 14.563 1.00 90.44 88 TRP A N 1
ATOM 659 C CA . TRP A 1 88 ? -12.864 4.279 14.161 1.00 90.44 88 TRP A CA 1
ATOM 660 C C . TRP A 1 88 ? -11.503 3.574 14.209 1.00 90.44 88 TRP A C 1
ATOM 662 O O . TRP A 1 88 ? -10.708 3.746 13.289 1.00 90.44 88 TRP A O 1
ATOM 672 N N . ASP A 1 89 ? -11.252 2.727 15.206 1.00 90.62 89 ASP A N 1
ATOM 673 C CA . ASP A 1 89 ? -9.981 1.991 15.313 1.00 90.62 89 ASP A CA 1
ATOM 674 C C . ASP A 1 89 ? -9.855 0.930 14.208 1.00 90.62 89 ASP A C 1
ATOM 676 O O . ASP A 1 89 ? -8.786 0.717 13.633 1.00 90.62 89 ASP A O 1
ATOM 680 N N . ALA A 1 90 ? -10.979 0.327 13.805 1.00 91.00 90 ALA A N 1
ATOM 681 C CA . ALA A 1 90 ? -11.016 -0.519 12.616 1.00 91.00 90 ALA A CA 1
ATOM 682 C C . ALA A 1 90 ? -10.680 0.280 11.344 1.00 91.00 90 ALA A C 1
ATOM 684 O O . ALA A 1 90 ? -9.907 -0.193 10.513 1.00 91.00 90 ALA A O 1
ATOM 685 N N . PHE A 1 91 ? -11.205 1.503 11.198 1.00 89.44 91 PHE A N 1
ATOM 686 C CA . PHE A 1 91 ? -10.827 2.395 10.098 1.00 89.44 91 PHE A CA 1
ATOM 687 C C . PHE A 1 91 ? -9.333 2.744 10.141 1.00 89.44 91 PHE A C 1
ATOM 689 O O . PHE A 1 91 ? -8.667 2.646 9.114 1.00 89.44 91 PHE A O 1
ATOM 696 N N . TYR A 1 92 ? -8.780 3.061 11.315 1.00 86.25 92 TYR A N 1
ATOM 697 C CA . TYR A 1 92 ? -7.343 3.289 11.500 1.00 86.25 92 TYR A CA 1
ATOM 698 C C . TYR A 1 92 ? -6.515 2.123 10.932 1.00 86.25 92 TYR A C 1
ATOM 700 O O . TYR A 1 92 ? -5.617 2.319 10.107 1.00 86.25 92 TYR A O 1
ATOM 708 N N . LEU A 1 93 ? -6.875 0.894 11.311 1.00 89.88 93 LEU A N 1
ATOM 709 C CA . LEU A 1 93 ? -6.167 -0.322 10.913 1.00 89.88 93 LEU A CA 1
ATOM 710 C C . LEU A 1 93 ? -6.305 -0.601 9.408 1.00 89.88 93 LEU A C 1
ATOM 712 O O . LEU A 1 93 ? -5.348 -1.020 8.756 1.00 89.88 93 LEU A O 1
ATOM 716 N N . VAL A 1 94 ? -7.474 -0.331 8.822 1.00 92.38 94 VAL A N 1
ATOM 717 C CA . VAL A 1 94 ? -7.703 -0.465 7.373 1.00 92.38 94 VAL A CA 1
ATOM 718 C C . VAL A 1 94 ? -6.762 0.418 6.588 1.00 92.38 94 VAL A C 1
ATOM 720 O O . VAL A 1 94 ? -6.187 -0.025 5.596 1.00 92.38 94 VAL A O 1
ATOM 723 N N . VAL A 1 95 ? -6.630 1.669 7.011 1.00 87.94 95 VAL A N 1
ATOM 724 C CA . VAL A 1 95 ? -5.849 2.652 6.278 1.00 87.94 95 VAL A CA 1
ATOM 725 C C . VAL A 1 95 ? -4.402 2.134 6.239 1.00 87.94 95 VAL A C 1
ATOM 727 O O . VAL A 1 95 ? -3.838 2.077 5.142 1.00 87.94 95 VAL A O 1
ATOM 730 N N . PHE A 1 96 ? -3.848 1.590 7.344 1.00 87.56 96 PHE A N 1
ATOM 731 C CA . PHE A 1 96 ? -2.514 0.939 7.381 1.00 87.56 96 PHE A CA 1
ATOM 732 C C . PHE A 1 96 ? -2.359 -0.156 6.316 1.00 87.56 96 PHE A C 1
ATOM 734 O O . PHE A 1 96 ? -1.402 -0.172 5.536 1.00 87.56 96 PHE A O 1
ATOM 741 N N . TRP A 1 97 ? -3.346 -1.046 6.225 1.00 90.06 97 TRP A N 1
ATOM 742 C CA . TRP A 1 97 ? -3.355 -2.106 5.221 1.00 90.06 97 TRP A CA 1
ATOM 743 C C . TRP A 1 97 ? -3.505 -1.591 3.789 1.00 90.06 97 TRP A C 1
ATOM 745 O O . TRP A 1 97 ? -2.962 -2.202 2.864 1.00 90.06 97 TRP A O 1
ATOM 755 N N . ILE A 1 98 ? -4.196 -0.469 3.584 1.00 87.62 98 ILE A N 1
ATOM 756 C CA . ILE A 1 98 ? -4.286 0.186 2.279 1.00 87.62 98 ILE A CA 1
ATOM 757 C C . ILE A 1 98 ? -2.905 0.696 1.844 1.00 87.62 98 ILE A C 1
ATOM 759 O O . ILE A 1 98 ? -2.528 0.416 0.706 1.00 87.62 98 ILE A O 1
ATOM 763 N N . LEU A 1 99 ? -2.113 1.350 2.710 1.00 85.12 99 LEU A N 1
ATOM 764 C CA . LEU A 1 99 ? -0.739 1.750 2.333 1.00 85.12 99 LEU A CA 1
ATOM 765 C C . LEU A 1 99 ? 0.114 0.556 1.980 1.00 85.12 99 LEU A C 1
ATOM 767 O O . LEU A 1 99 ? 0.761 0.573 0.941 1.00 85.12 99 LEU A O 1
ATOM 771 N N . ASN A 1 100 ? 0.096 -0.480 2.819 1.00 86.56 100 ASN A N 1
ATOM 772 C CA . ASN A 1 100 ? 0.887 -1.679 2.574 1.00 86.56 100 ASN A CA 1
ATOM 773 C C . ASN A 1 100 ? 0.514 -2.311 1.224 1.00 86.56 100 ASN A C 1
ATOM 775 O O . ASN A 1 100 ? 1.376 -2.597 0.397 1.00 86.56 100 ASN A O 1
ATOM 779 N N . THR A 1 101 ? -0.789 -2.433 0.953 1.00 86.44 101 THR A N 1
ATOM 780 C CA . THR A 1 101 ? -1.285 -2.989 -0.309 1.00 86.44 101 THR A CA 1
ATOM 781 C C . THR A 1 101 ? -0.878 -2.120 -1.496 1.00 86.44 101 THR A C 1
ATOM 78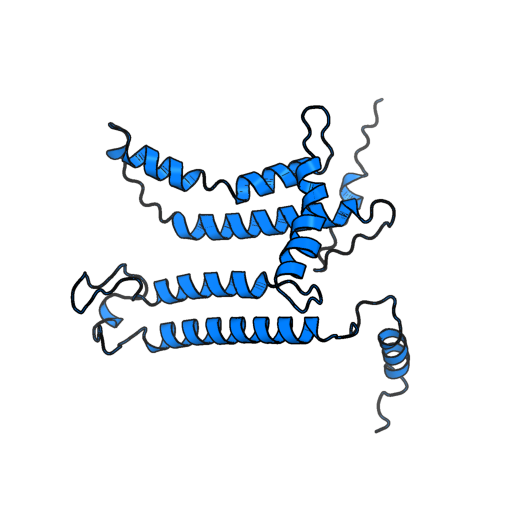3 O O . THR A 1 101 ? -0.489 -2.659 -2.528 1.00 86.44 101 THR A O 1
ATOM 786 N N . ILE A 1 102 ? -0.958 -0.788 -1.396 1.00 85.12 102 ILE A N 1
ATOM 787 C CA . ILE A 1 102 ? -0.552 0.140 -2.466 1.00 85.12 102 ILE A CA 1
ATOM 788 C C . ILE A 1 102 ? 0.965 0.107 -2.685 1.00 85.12 102 ILE A C 1
ATOM 790 O O . ILE A 1 102 ? 1.391 0.112 -3.836 1.00 85.12 102 ILE A O 1
ATOM 794 N N . GLY A 1 103 ? 1.749 0.022 -1.612 1.00 81.50 103 GLY A N 1
ATOM 795 C CA . GLY A 1 103 ? 3.210 0.039 -1.630 1.00 81.50 103 GLY A CA 1
ATOM 796 C C . GLY A 1 103 ? 3.875 -1.214 -2.188 1.00 81.50 103 GLY A C 1
ATOM 797 O O . GLY A 1 103 ? 5.065 -1.172 -2.498 1.00 81.50 103 GLY A O 1
ATOM 798 N N . TRP A 1 104 ? 3.144 -2.320 -2.354 1.00 77.62 104 TRP A N 1
ATOM 799 C CA . TRP A 1 104 ? 3.647 -3.467 -3.106 1.00 77.62 104 TRP A CA 1
ATOM 800 C C . TRP A 1 104 ? 3.903 -3.069 -4.561 1.00 77.62 104 TRP A C 1
ATOM 802 O O . TRP A 1 104 ? 2.972 -2.872 -5.347 1.00 77.62 104 TRP A O 1
ATOM 812 N N . PHE A 1 105 ? 5.187 -2.929 -4.890 1.00 69.75 105 PHE A N 1
ATOM 813 C CA . PHE A 1 105 ? 5.679 -2.692 -6.242 1.00 69.75 105 PHE A CA 1
ATOM 814 C C . PHE A 1 105 ? 5.653 -3.991 -7.057 1.00 69.75 105 PHE A C 1
ATOM 816 O O . PHE A 1 105 ? 5.349 -5.043 -6.509 1.00 69.75 105 PHE A O 1
ATOM 823 N N . ASN A 1 106 ? 5.903 -3.927 -8.365 1.00 64.25 106 ASN A N 1
ATOM 824 C CA . ASN A 1 106 ? 5.886 -5.100 -9.242 1.00 64.25 106 ASN A CA 1
ATOM 825 C C . ASN A 1 106 ? 7.252 -5.303 -9.902 1.00 64.25 106 ASN A C 1
ATOM 827 O O . ASN A 1 106 ? 7.378 -5.193 -11.118 1.00 64.25 106 ASN A O 1
ATOM 831 N N . GLU A 1 107 ? 8.282 -5.560 -9.094 1.00 65.94 107 GLU A N 1
ATOM 832 C CA . GLU A 1 107 ? 9.546 -6.058 -9.635 1.00 65.94 107 GLU A CA 1
ATOM 833 C C . GLU A 1 107 ? 9.439 -7.582 -9.665 1.00 65.94 107 GLU A C 1
ATOM 835 O O . GLU A 1 107 ? 9.244 -8.208 -8.623 1.00 65.94 107 GLU A O 1
ATOM 840 N N . SER A 1 108 ? 9.507 -8.186 -10.850 1.00 63.97 108 SER A N 1
ATOM 841 C CA . SER A 1 108 ? 9.268 -9.614 -11.073 1.00 63.97 108 SER A CA 1
ATOM 842 C C . SER A 1 108 ? 10.335 -10.490 -10.395 1.00 63.97 108 SER A C 1
ATOM 844 O O . SER A 1 108 ? 11.242 -11.016 -11.040 1.00 63.97 108 SER A O 1
ATOM 846 N N . SER A 1 109 ? 10.239 -10.656 -9.077 1.00 73.38 109 SER A N 1
ATOM 847 C CA . SER A 1 109 ? 11.178 -11.415 -8.258 1.00 73.38 109 SER A CA 1
ATOM 848 C C . SER A 1 109 ? 10.445 -12.443 -7.408 1.00 73.38 109 SER A C 1
ATOM 850 O O . SER A 1 109 ? 9.433 -12.159 -6.770 1.00 73.38 109 SER A O 1
ATOM 852 N N . THR A 1 110 ? 10.971 -13.665 -7.404 1.00 85.38 110 THR A N 1
ATOM 853 C CA . THR A 1 110 ? 10.353 -14.831 -6.765 1.00 85.38 110 THR A CA 1
ATOM 854 C C . THR A 1 110 ? 10.706 -14.991 -5.287 1.00 85.38 110 THR A C 1
ATOM 856 O O . THR A 1 110 ? 10.197 -1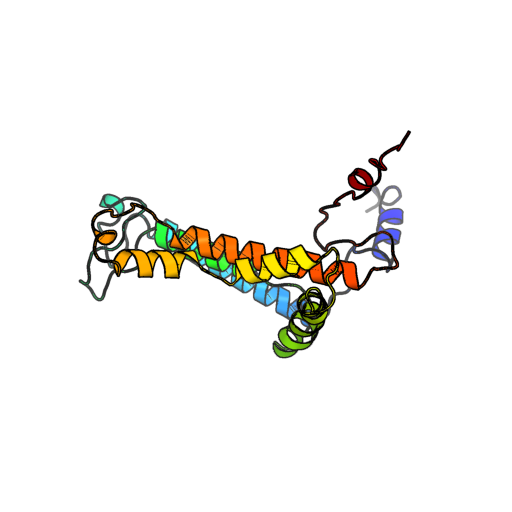5.898 -4.633 1.00 85.38 110 THR A O 1
ATOM 859 N N . TYR A 1 111 ? 11.571 -14.133 -4.738 1.00 86.38 111 TYR A N 1
ATOM 860 C CA . TYR A 1 111 ? 12.043 -14.229 -3.358 1.00 86.38 111 TYR A CA 1
ATOM 861 C C . TYR A 1 111 ? 12.302 -12.845 -2.753 1.00 86.38 111 TYR A C 1
ATOM 863 O O . TYR A 1 111 ? 12.869 -11.971 -3.402 1.00 86.38 111 TYR A O 1
ATOM 871 N N . LEU A 1 112 ? 11.952 -12.656 -1.475 1.00 87.19 112 LEU A N 1
ATOM 872 C CA . LEU A 1 112 ? 11.981 -11.352 -0.790 1.00 87.19 112 LEU A CA 1
ATOM 873 C C . LEU A 1 112 ? 13.357 -10.657 -0.814 1.00 87.19 112 LEU A C 1
ATOM 875 O O . LEU A 1 112 ? 13.435 -9.437 -0.919 1.00 87.19 112 LEU A O 1
ATOM 879 N N . MET A 1 113 ? 14.460 -11.411 -0.771 1.00 87.50 113 MET A N 1
ATOM 880 C CA . MET A 1 113 ? 15.801 -10.808 -0.827 1.00 87.50 113 MET A CA 1
ATOM 881 C C . MET A 1 113 ? 16.109 -10.133 -2.169 1.00 87.50 113 MET A C 1
ATOM 883 O O . MET A 1 113 ? 16.901 -9.195 -2.193 1.00 87.50 113 MET A O 1
ATOM 887 N N . GLY A 1 114 ? 15.474 -10.551 -3.268 1.00 84.56 114 GLY A N 1
ATOM 888 C CA . GLY A 1 114 ? 15.603 -9.865 -4.554 1.00 84.56 114 GLY A CA 1
ATOM 889 C C . GLY A 1 114 ? 14.969 -8.474 -4.505 1.00 84.56 114 GLY A C 1
ATOM 890 O O . GLY A 1 114 ? 15.555 -7.510 -4.983 1.00 84.56 114 GLY A O 1
ATOM 891 N N . TRP A 1 115 ? 13.834 -8.339 -3.812 1.00 85.06 115 TRP A N 1
ATOM 892 C CA . TRP A 1 115 ? 13.166 -7.055 -3.576 1.00 85.06 115 TRP A CA 1
ATOM 893 C C . TRP A 1 115 ? 14.049 -6.112 -2.751 1.00 85.06 115 TRP A C 1
ATOM 895 O O . TRP A 1 115 ? 14.181 -4.928 -3.057 1.00 85.06 115 TRP A O 1
ATOM 905 N N . LEU A 1 116 ? 14.705 -6.640 -1.716 1.00 86.88 116 LEU A N 1
ATOM 906 C CA . LEU A 1 116 ? 15.582 -5.844 -0.862 1.00 86.88 116 LEU A CA 1
ATOM 907 C C . LEU A 1 116 ? 16.873 -5.423 -1.579 1.00 86.88 116 LEU A C 1
ATOM 909 O O . LEU A 1 116 ? 17.231 -4.248 -1.563 1.00 86.88 116 LEU A O 1
ATOM 913 N N . ARG A 1 117 ? 17.587 -6.371 -2.191 1.00 86.50 117 ARG A N 1
ATOM 914 C CA . ARG A 1 117 ? 18.918 -6.131 -2.764 1.00 86.50 117 ARG A CA 1
ATOM 915 C C . ARG A 1 117 ? 18.846 -5.423 -4.116 1.00 86.50 117 ARG A C 1
ATOM 917 O O . ARG A 1 117 ? 19.539 -4.430 -4.321 1.00 86.50 117 ARG A O 1
ATOM 924 N N . ASP A 1 118 ? 18.019 -5.929 -5.024 1.00 84.25 118 ASP A N 1
ATOM 925 C CA . ASP A 1 118 ? 18.063 -5.523 -6.432 1.00 84.25 118 ASP A CA 1
ATOM 926 C C . ASP A 1 118 ? 17.144 -4.332 -6.717 1.00 84.25 118 ASP A C 1
ATOM 928 O O . ASP A 1 118 ? 17.402 -3.568 -7.643 1.00 84.25 118 ASP A O 1
ATOM 932 N N . TYR A 1 119 ? 16.116 -4.120 -5.889 1.00 83.56 119 TYR A N 1
ATOM 933 C CA . TYR A 1 119 ? 15.243 -2.956 -6.003 1.00 83.56 119 TYR A CA 1
ATOM 934 C C . TYR A 1 119 ? 15.566 -1.881 -4.960 1.00 83.56 119 TYR A C 1
ATOM 936 O O . TYR A 1 119 ? 16.010 -0.794 -5.325 1.00 83.56 119 TYR A O 1
ATOM 944 N N . LEU A 1 120 ? 15.385 -2.148 -3.662 1.00 85.62 120 LEU A N 1
ATOM 945 C CA . LEU A 1 120 ? 15.539 -1.105 -2.635 1.00 85.62 120 LEU A CA 1
ATOM 946 C C . LEU A 1 120 ? 16.993 -0.637 -2.486 1.00 85.62 120 LEU A C 1
ATOM 948 O O . LEU A 1 120 ? 17.282 0.561 -2.552 1.00 85.62 120 LEU A O 1
ATOM 952 N N . TRP A 1 121 ? 17.930 -1.566 -2.304 1.00 85.25 121 TRP A N 1
ATOM 953 C CA . TRP A 1 121 ? 19.334 -1.230 -2.080 1.00 85.25 121 TRP A CA 1
ATOM 954 C C . TRP A 1 121 ? 20.006 -0.679 -3.343 1.00 85.25 121 TRP A C 1
ATOM 956 O O . TRP A 1 121 ? 20.623 0.386 -3.300 1.00 85.25 121 TRP A O 1
ATOM 966 N N . LEU A 1 122 ? 19.813 -1.326 -4.496 1.00 83.75 122 LEU A N 1
ATOM 967 C CA . LEU A 1 122 ? 20.409 -0.863 -5.750 1.00 83.75 122 LEU A CA 1
ATOM 968 C C . LEU A 1 122 ? 19.917 0.538 -6.150 1.00 83.75 122 LEU A C 1
ATOM 970 O O . LEU A 1 122 ? 20.730 1.398 -6.497 1.00 83.75 122 LEU A O 1
ATOM 974 N N . ASN A 1 123 ? 18.609 0.806 -6.055 1.00 83.38 123 ASN A N 1
ATOM 975 C CA . ASN A 1 123 ? 18.038 2.091 -6.472 1.00 83.38 123 ASN A CA 1
ATOM 976 C C . ASN A 1 123 ? 18.211 3.208 -5.425 1.00 83.38 123 ASN A C 1
ATOM 978 O O . ASN A 1 123 ? 18.139 4.386 -5.775 1.00 83.38 123 ASN A O 1
ATOM 982 N N . SER A 1 124 ? 18.492 2.877 -4.159 1.00 82.44 124 SER A N 1
ATOM 983 C CA . SER A 1 124 ? 18.806 3.880 -3.125 1.00 82.44 124 SER A CA 1
ATOM 984 C C . SER A 1 124 ? 20.243 4.407 -3.198 1.00 82.44 124 SER A C 1
ATOM 986 O O . SER A 1 124 ? 20.517 5.503 -2.703 1.00 82.44 124 SER A O 1
ATOM 988 N N . SER A 1 125 ? 21.155 3.701 -3.873 1.00 76.88 125 SER A N 1
ATOM 989 C CA . SER A 1 125 ? 22.560 4.111 -4.025 1.00 76.88 125 SER A CA 1
ATOM 990 C C . SER A 1 125 ? 22.724 5.527 -4.599 1.00 76.88 125 SER A C 1
ATOM 992 O O . SER A 1 125 ? 23.555 6.306 -4.123 1.00 76.88 125 SER A O 1
ATOM 994 N N . GLN A 1 126 ? 21.891 5.898 -5.575 1.00 69.81 126 GLN A N 1
ATOM 995 C CA . GLN A 1 126 ? 21.892 7.233 -6.171 1.00 69.81 126 GLN A CA 1
ATOM 996 C C . GLN A 1 126 ? 21.371 8.294 -5.207 1.00 69.81 126 GLN A C 1
ATOM 998 O O . GLN A 1 126 ? 21.783 9.439 -5.301 1.00 69.81 126 GLN A O 1
ATOM 1003 N N . HIS A 1 127 ? 20.469 7.932 -4.294 1.00 73.12 127 HIS A N 1
ATOM 1004 C CA . HIS A 1 127 ? 19.853 8.832 -3.326 1.00 73.12 127 HIS A CA 1
ATOM 1005 C C . HIS A 1 127 ? 20.822 9.220 -2.198 1.00 73.12 127 HIS A C 1
ATOM 1007 O O . HIS A 1 127 ? 20.970 10.402 -1.892 1.00 73.12 127 HIS A O 1
ATOM 1013 N N . ILE A 1 128 ? 21.545 8.239 -1.648 1.00 72.62 128 ILE A N 1
ATOM 1014 C CA . ILE A 1 128 ? 22.524 8.433 -0.563 1.00 72.62 128 ILE A CA 1
ATOM 1015 C C . ILE A 1 128 ? 23.724 9.263 -1.043 1.00 72.62 128 ILE A C 1
ATOM 1017 O O . ILE A 1 128 ? 24.269 10.077 -0.306 1.00 72.62 128 ILE A O 1
ATOM 1021 N N . ASN A 1 129 ? 24.121 9.103 -2.307 1.00 72.56 129 ASN A N 1
ATOM 1022 C CA . ASN A 1 129 ? 25.298 9.768 -2.862 1.00 72.56 129 ASN A CA 1
ATOM 1023 C C . ASN A 1 129 ? 25.054 11.201 -3.380 1.00 72.56 129 ASN A C 1
ATOM 1025 O O . ASN A 1 129 ? 25.986 11.789 -3.928 1.00 72.56 129 ASN A O 1
ATOM 1029 N N . ARG A 1 130 ? 23.847 11.774 -3.231 1.00 72.25 130 ARG A N 1
ATOM 1030 C CA . ARG A 1 130 ? 23.519 13.126 -3.748 1.00 72.25 130 ARG A CA 1
ATOM 1031 C C . ARG A 1 130 ? 23.977 14.281 -2.870 1.00 72.25 130 ARG A C 1
ATOM 1033 O O . ARG A 1 130 ? 24.076 15.401 -3.368 1.00 72.25 130 ARG A O 1
ATOM 1040 N N . TYR A 1 131 ? 24.193 14.024 -1.584 1.00 68.69 131 TYR A N 1
ATOM 1041 C CA . TYR A 1 131 ? 24.725 14.990 -0.631 1.00 68.69 131 TYR A CA 1
ATOM 1042 C C . TYR A 1 131 ? 26.024 14.416 -0.063 1.00 68.69 131 TYR A C 1
ATOM 1044 O O . TYR A 1 131 ? 26.041 13.653 0.899 1.00 68.69 131 TYR A O 1
ATOM 1052 N N . LYS A 1 132 ? 27.142 14.718 -0.717 1.00 76.06 132 LYS A N 1
ATOM 1053 C CA . LYS A 1 132 ? 28.465 14.365 -0.197 1.00 76.06 132 LYS A CA 1
ATOM 1054 C C . LYS A 1 132 ? 29.045 15.578 0.529 1.00 76.06 132 LYS A C 1
ATOM 1056 O O . LYS A 1 132 ? 28.678 16.703 0.199 1.00 76.06 132 LYS A O 1
ATOM 1061 N N . PRO A 1 133 ? 29.995 15.388 1.462 1.00 75.75 133 PRO A N 1
ATOM 1062 C CA . PRO A 1 133 ? 30.658 16.504 2.141 1.00 75.75 133 PRO A CA 1
ATOM 1063 C C . PRO A 1 133 ? 31.300 17.542 1.203 1.00 75.75 133 PRO A C 1
ATOM 1065 O O . PRO A 1 133 ? 31.550 18.663 1.628 1.00 75.75 133 PRO A O 1
ATOM 1068 N N . PHE A 1 134 ? 31.565 17.178 -0.057 1.00 74.06 134 PHE A N 1
ATOM 1069 C CA . PHE A 1 134 ? 32.287 18.010 -1.022 1.00 74.06 134 PHE A CA 1
ATOM 1070 C C . PHE A 1 134 ? 31.459 18.443 -2.244 1.00 74.06 134 PHE A C 1
ATOM 1072 O O . PHE A 1 134 ? 31.912 19.311 -2.983 1.00 74.06 134 PHE A O 1
ATOM 1079 N N . GLU A 1 135 ? 30.272 17.868 -2.479 1.00 70.12 135 GLU A N 1
ATOM 1080 C CA . GLU A 1 135 ? 29.469 18.157 -3.678 1.00 70.12 135 GLU A CA 1
ATOM 1081 C C . GLU A 1 135 ? 27.981 17.818 -3.471 1.00 70.12 135 GLU A C 1
ATOM 1083 O O . GLU A 1 135 ? 27.637 16.839 -2.798 1.00 70.12 135 GLU A O 1
ATOM 1088 N N . MET A 1 136 ? 27.093 18.623 -4.068 1.00 76.62 136 MET A N 1
ATOM 1089 C CA . MET A 1 136 ? 25.637 18.448 -4.035 1.00 76.62 136 MET A CA 1
ATOM 1090 C C . MET A 1 136 ? 25.050 18.582 -5.442 1.00 76.62 136 MET A C 1
ATOM 1092 O O . MET A 1 136 ? 25.400 19.508 -6.170 1.00 76.62 136 MET A O 1
ATOM 1096 N N . ASN A 1 137 ? 24.109 17.705 -5.804 1.00 76.38 137 ASN A N 1
ATOM 1097 C CA . ASN A 1 137 ? 23.369 17.810 -7.068 1.00 76.38 137 ASN A CA 1
ATOM 1098 C C . ASN A 1 137 ? 21.978 18.454 -6.888 1.00 76.38 137 ASN A C 1
ATOM 1100 O O . ASN A 1 137 ? 21.477 18.621 -5.771 1.00 76.38 137 ASN A O 1
ATOM 1104 N N . SER A 1 138 ? 21.326 18.802 -8.002 1.00 75.38 138 SER A N 1
ATOM 1105 C CA . SER A 1 138 ? 19.988 19.428 -8.040 1.00 75.38 138 SER A CA 1
ATOM 1106 C C . SER A 1 138 ? 18.872 18.565 -7.432 1.00 75.38 138 SER A C 1
ATOM 1108 O O . SER A 1 138 ? 17.818 19.081 -7.067 1.00 75.38 138 SER A O 1
ATOM 1110 N N . LEU A 1 139 ? 19.109 17.260 -7.270 1.00 72.81 139 LEU A N 1
ATOM 1111 C CA . LEU A 1 139 ? 18.189 16.295 -6.666 1.00 72.81 139 LEU A CA 1
ATOM 1112 C C . LEU A 1 139 ? 18.460 16.065 -5.167 1.00 72.81 139 LEU A C 1
ATOM 1114 O O . LEU A 1 139 ? 17.786 15.241 -4.550 1.00 72.81 139 LEU A O 1
ATOM 1118 N N . SER A 1 140 ? 19.393 16.797 -4.549 1.00 75.81 140 SER A N 1
ATOM 1119 C CA . SER A 1 140 ? 19.696 16.728 -3.106 1.00 75.81 140 SER A CA 1
ATOM 1120 C C . SER A 1 140 ? 18.484 17.010 -2.208 1.00 75.81 140 SER A C 1
ATOM 1122 O O . SER A 1 140 ? 18.397 16.469 -1.108 1.00 75.81 140 SER A O 1
ATOM 1124 N N . VAL A 1 141 ? 17.493 17.763 -2.698 1.00 81.25 141 VAL A N 1
ATOM 1125 C CA . VAL A 1 141 ? 16.211 17.985 -2.006 1.00 81.25 141 VAL A CA 1
ATOM 1126 C C . VAL A 1 141 ? 15.479 16.665 -1.737 1.00 81.25 141 VAL A C 1
ATOM 1128 O O . VAL A 1 141 ? 14.890 16.502 -0.673 1.00 81.25 141 VAL A O 1
ATOM 1131 N N . SER A 1 142 ? 15.560 15.689 -2.650 1.00 79.50 142 SER A N 1
ATOM 1132 C CA . SER A 1 142 ? 14.964 14.362 -2.433 1.00 79.50 142 SER A CA 1
ATOM 1133 C C . SER A 1 142 ? 15.608 13.617 -1.265 1.00 79.50 142 SER A C 1
ATOM 1135 O O . SER A 1 142 ? 14.892 12.984 -0.496 1.00 79.50 142 SER A O 1
ATOM 1137 N N . ALA A 1 143 ? 16.921 13.768 -1.071 1.00 80.25 143 ALA A N 1
ATOM 1138 C CA . ALA A 1 143 ? 17.639 13.174 0.054 1.00 80.25 143 ALA A CA 1
ATOM 1139 C C . ALA A 1 143 ? 17.177 13.723 1.404 1.00 80.25 143 ALA A C 1
ATOM 1141 O O . ALA A 1 143 ? 16.931 12.971 2.345 1.00 80.25 143 ALA A O 1
ATOM 1142 N N . TRP A 1 144 ? 16.966 15.035 1.472 1.00 77.94 144 TRP A N 1
ATOM 1143 C CA . TRP A 1 144 ? 16.389 15.667 2.651 1.00 77.94 144 TRP A CA 1
ATOM 1144 C C . TRP A 1 144 ? 14.941 15.239 2.891 1.00 77.94 144 TRP A C 1
ATOM 1146 O O . TRP A 1 144 ? 14.589 14.950 4.030 1.00 77.94 144 TRP A O 1
ATOM 1156 N N . MET A 1 145 ? 14.115 15.125 1.846 1.00 80.50 145 MET A N 1
ATOM 1157 C CA . MET A 1 145 ? 12.736 14.635 1.982 1.00 80.50 145 MET A CA 1
ATOM 1158 C C . MET A 1 145 ? 12.667 13.204 2.538 1.00 80.50 145 MET A C 1
ATOM 1160 O O . MET A 1 145 ? 11.796 12.927 3.357 1.00 80.50 145 MET A O 1
ATOM 1164 N N . LEU A 1 146 ? 13.594 12.313 2.162 1.00 81.00 146 LEU A N 1
ATOM 1165 C CA . LEU A 1 146 ? 13.664 10.960 2.727 1.00 81.00 146 LEU A CA 1
ATOM 1166 C C . LEU A 1 146 ? 14.025 10.981 4.214 1.00 81.00 146 LEU A C 1
ATOM 1168 O O . LEU A 1 146 ? 13.400 10.272 5.001 1.00 81.00 146 LEU A O 1
ATOM 1172 N N . LEU A 1 147 ? 15.011 11.798 4.598 1.00 81.00 147 LEU A N 1
ATOM 1173 C CA . LEU A 1 147 ? 15.399 11.958 5.998 1.00 81.00 147 LEU A CA 1
ATOM 1174 C C . LEU A 1 147 ? 14.237 12.515 6.822 1.00 81.00 147 LEU A C 1
ATOM 1176 O O . LEU A 1 147 ? 13.905 11.937 7.849 1.00 81.00 147 LEU A O 1
ATOM 1180 N N . PHE A 1 148 ? 13.566 13.568 6.350 1.00 77.94 148 PHE A N 1
ATOM 1181 C CA . PHE A 1 148 ? 12.374 14.108 7.012 1.00 77.94 148 PHE A CA 1
ATOM 1182 C C . PHE A 1 148 ? 11.227 13.097 7.101 1.00 77.94 148 PHE A C 1
ATOM 1184 O O . PHE A 1 148 ? 10.515 13.094 8.097 1.00 77.94 148 PHE A O 1
ATOM 1191 N N . GLY A 1 149 ? 11.056 12.233 6.097 1.00 76.62 149 GLY A N 1
ATOM 1192 C CA . GLY A 1 149 ? 10.050 11.170 6.120 1.00 76.62 149 GLY A CA 1
ATOM 1193 C C . GLY A 1 149 ? 10.315 10.085 7.170 1.00 76.62 149 GLY A C 1
ATOM 1194 O O . GLY A 1 149 ? 9.361 9.512 7.679 1.00 76.62 149 GLY A O 1
ATOM 1195 N N . HIS A 1 150 ? 11.585 9.828 7.511 1.00 75.31 150 HIS A N 1
ATOM 1196 C CA . HIS A 1 150 ? 11.981 8.861 8.548 1.00 75.31 150 HIS A CA 1
ATOM 1197 C C . HIS A 1 150 ? 12.146 9.489 9.938 1.00 75.31 150 HIS A C 1
ATOM 1199 O O . HIS A 1 150 ? 12.036 8.801 10.950 1.00 75.31 150 HIS A O 1
ATOM 1205 N N . LEU A 1 151 ? 12.460 10.783 10.006 1.00 66.75 151 LEU A N 1
ATOM 1206 C CA . LEU A 1 151 ? 12.577 11.524 11.255 1.00 66.75 151 LEU A CA 1
ATOM 1207 C C . LEU A 1 151 ? 11.184 11.932 11.742 1.00 66.75 151 LEU A C 1
ATOM 1209 O O . LEU A 1 151 ? 10.687 13.016 11.435 1.00 66.75 151 LEU A O 1
ATOM 1213 N N . GLU A 1 152 ? 10.580 11.097 12.584 1.00 60.31 152 GLU A N 1
ATOM 1214 C CA . GLU A 1 152 ? 9.394 11.445 13.378 1.00 60.31 152 GLU A CA 1
ATOM 1215 C C . GLU A 1 152 ? 9.752 12.409 14.526 1.00 60.31 15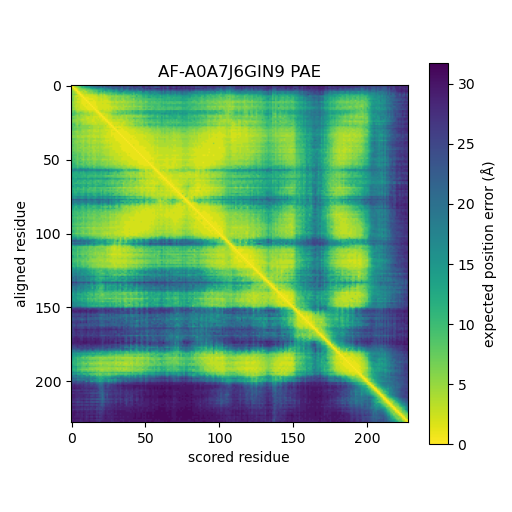2 GLU A C 1
ATOM 1217 O O . GLU A 1 152 ? 9.637 12.131 15.719 1.00 60.31 152 GLU A O 1
ATOM 1222 N N . LEU A 1 153 ? 10.209 13.607 14.156 1.00 57.16 153 LEU A N 1
ATOM 1223 C CA . LEU A 1 153 ? 10.636 14.658 15.082 1.00 57.16 153 LEU A CA 1
ATOM 1224 C C . LEU A 1 153 ? 9.506 15.103 16.033 1.00 57.16 153 LEU A C 1
ATOM 1226 O O . LEU A 1 153 ? 9.770 15.600 17.124 1.00 57.16 153 LEU A O 1
ATOM 1230 N N . ILE A 1 154 ? 8.242 14.910 15.652 1.00 59.03 154 ILE A N 1
ATOM 1231 C CA . ILE A 1 154 ? 7.085 15.368 16.431 1.00 59.03 154 ILE A CA 1
ATOM 1232 C C . ILE A 1 154 ? 6.779 14.446 17.624 1.00 59.03 154 ILE A C 1
ATOM 1234 O O . ILE A 1 154 ? 6.368 14.959 18.663 1.00 59.03 154 ILE A O 1
ATOM 1238 N N . GLU A 1 155 ? 7.044 13.135 17.549 1.00 61.50 155 GLU A N 1
ATOM 1239 C CA . GLU A 1 155 ? 6.866 12.228 18.698 1.00 61.50 155 GLU A CA 1
ATOM 1240 C C . GLU A 1 155 ? 7.888 12.540 19.804 1.00 61.50 155 GLU A C 1
ATOM 1242 O O . GLU A 1 155 ? 7.536 12.685 20.975 1.00 61.50 155 GLU A O 1
ATOM 1247 N N . THR A 1 156 ? 9.151 12.761 19.425 1.00 60.12 156 THR A N 1
ATOM 1248 C CA . THR A 1 156 ? 10.205 13.154 20.377 1.00 60.12 156 THR A CA 1
ATOM 1249 C C . THR A 1 156 ? 9.967 14.539 20.984 1.00 60.12 156 THR A C 1
ATOM 1251 O O . THR A 1 156 ? 10.219 14.732 22.174 1.00 60.12 156 THR A O 1
ATOM 1254 N N . LEU A 1 157 ? 9.428 15.492 20.213 1.00 63.56 157 LEU A N 1
ATOM 1255 C CA . LEU A 1 157 ? 8.996 16.798 20.723 1.00 63.56 157 LEU A CA 1
ATOM 1256 C C . LEU A 1 157 ? 7.800 16.679 21.678 1.00 63.56 157 LEU A C 1
ATOM 1258 O O . LEU A 1 157 ? 7.807 17.338 22.715 1.00 63.56 157 LEU A O 1
ATOM 1262 N N . ALA A 1 158 ? 6.807 15.835 21.374 1.00 64.69 158 ALA A N 1
ATOM 1263 C CA . ALA A 1 158 ? 5.677 15.572 22.268 1.00 64.69 158 ALA A CA 1
ATOM 1264 C C . ALA A 1 158 ? 6.147 14.932 23.587 1.00 64.69 158 ALA A C 1
ATOM 1266 O O . ALA A 1 158 ? 5.794 15.408 24.666 1.00 64.69 158 ALA A O 1
ATOM 1267 N N . TRP A 1 159 ? 7.036 13.937 23.514 1.00 69.06 159 TRP A N 1
ATOM 1268 C CA . TRP A 1 159 ? 7.672 13.319 24.680 1.00 69.06 159 TRP A CA 1
ATOM 1269 C C . TRP A 1 159 ? 8.501 14.322 25.504 1.00 69.06 159 TRP A C 1
ATOM 1271 O O . TRP A 1 159 ? 8.411 14.353 26.733 1.00 69.06 159 TRP A O 1
ATOM 1281 N N . ALA A 1 160 ? 9.284 15.185 24.848 1.00 67.62 160 ALA A N 1
ATOM 1282 C CA . ALA A 1 160 ? 10.079 16.219 25.515 1.00 67.62 160 ALA A CA 1
ATOM 1283 C C . ALA A 1 160 ? 9.198 17.302 26.165 1.00 67.62 160 ALA A C 1
ATOM 1285 O O . ALA A 1 160 ? 9.521 17.811 27.242 1.00 67.62 160 ALA A O 1
ATOM 1286 N N . HIS A 1 161 ? 8.062 17.628 25.550 1.00 71.94 161 HIS A N 1
ATOM 1287 C CA . HIS A 1 161 ? 7.084 18.568 26.088 1.00 71.94 161 HIS A CA 1
ATOM 1288 C C . HIS A 1 161 ? 6.411 18.030 27.365 1.00 71.94 161 HIS A C 1
ATOM 1290 O O . HIS A 1 161 ? 6.260 18.766 28.337 1.00 71.94 161 HIS A O 1
ATOM 1296 N N . GLU A 1 162 ? 6.069 16.739 27.426 1.00 68.69 162 GLU A N 1
ATOM 1297 C CA . GLU A 1 162 ? 5.528 16.110 28.647 1.00 68.69 162 GLU A CA 1
ATOM 1298 C C . GLU A 1 162 ? 6.566 15.986 29.776 1.00 68.69 162 GLU A C 1
ATOM 1300 O O . GLU A 1 162 ? 6.224 15.963 30.959 1.00 68.69 162 GLU A O 1
ATOM 1305 N N . ARG A 1 163 ? 7.857 15.919 29.434 1.00 75.69 163 ARG A N 1
ATOM 1306 C CA . ARG A 1 163 ? 8.967 15.786 30.392 1.00 75.69 163 ARG A CA 1
ATOM 1307 C C . ARG A 1 163 ? 9.520 17.125 30.891 1.00 75.69 163 ARG A C 1
ATOM 1309 O O . ARG A 1 163 ? 10.344 17.120 31.806 1.00 75.69 163 ARG A O 1
ATOM 1316 N N . THR A 1 164 ? 9.103 18.261 30.327 1.00 76.88 164 THR A N 1
ATOM 1317 C CA . THR A 1 164 ? 9.629 19.585 30.697 1.00 76.88 164 THR A CA 1
ATOM 1318 C C . THR A 1 164 ? 8.783 20.242 31.798 1.00 76.88 164 THR A C 1
ATOM 1320 O O . THR A 1 164 ? 7.597 20.530 31.595 1.00 76.88 164 THR A O 1
ATOM 1323 N N . PRO A 1 165 ? 9.361 20.515 32.986 1.00 63.28 165 PRO A N 1
ATOM 1324 C CA . PRO A 1 165 ? 8.660 21.266 34.021 1.00 63.28 165 PRO A CA 1
ATOM 1325 C C . PRO A 1 165 ? 8.409 22.693 33.508 1.00 63.28 165 PRO A C 1
ATOM 1327 O O . PRO A 1 165 ? 9.318 23.304 32.956 1.00 63.28 165 PRO A O 1
ATOM 1330 N N . LEU A 1 166 ? 7.182 23.201 33.689 1.00 71.25 166 LEU A N 1
ATOM 1331 C CA . LEU A 1 166 ? 6.573 24.431 33.127 1.00 71.25 166 LEU A CA 1
ATOM 1332 C C . LEU A 1 166 ? 5.767 24.243 31.830 1.00 71.25 166 LEU A C 1
ATOM 1334 O O . LEU A 1 166 ? 4.660 24.773 31.751 1.00 71.25 166 LEU A O 1
ATOM 1338 N N . ALA A 1 167 ? 6.251 23.482 30.845 1.00 67.38 167 ALA A N 1
ATOM 1339 C CA . ALA A 1 167 ? 5.515 23.269 29.590 1.00 67.38 167 ALA A CA 1
ATOM 1340 C C . ALA A 1 167 ? 4.357 22.268 29.751 1.00 67.38 167 ALA A C 1
ATOM 1342 O O . ALA A 1 167 ? 3.312 22.414 29.122 1.00 67.38 167 ALA A O 1
ATOM 1343 N N . ASN A 1 168 ? 4.488 21.314 30.678 1.00 67.38 168 ASN A N 1
ATOM 1344 C CA . ASN A 1 168 ? 3.473 20.288 30.944 1.00 67.38 168 ASN A CA 1
ATOM 1345 C C . ASN A 1 168 ? 2.124 20.843 31.470 1.00 67.38 168 ASN A C 1
ATOM 1347 O O . ASN A 1 168 ? 1.112 20.147 31.470 1.00 67.38 168 ASN A O 1
ATOM 1351 N N . SER A 1 169 ? 2.092 22.111 31.899 1.00 70.38 169 SER A N 1
ATOM 1352 C CA . SER A 1 169 ? 0.863 22.818 32.291 1.00 70.38 169 SER A CA 1
ATOM 1353 C C . 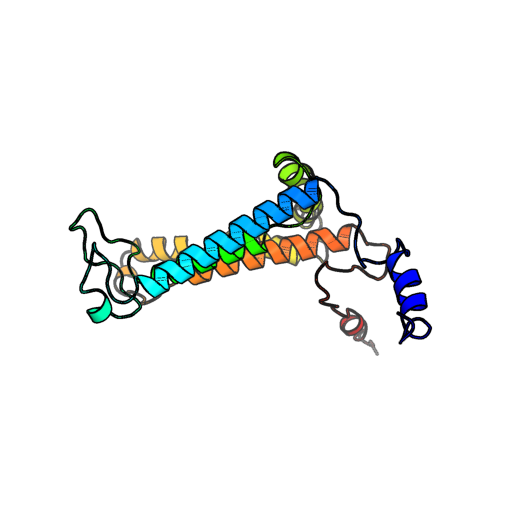SER A 1 169 ? -0.032 23.171 31.093 1.00 70.38 169 SER A C 1
ATOM 1355 O O . SER A 1 169 ? -1.230 23.390 31.264 1.00 70.38 169 SER A O 1
ATOM 1357 N N . ILE A 1 170 ? 0.533 23.233 29.881 1.00 69.75 170 ILE A N 1
ATOM 1358 C CA . ILE A 1 170 ? -0.182 23.516 28.633 1.00 69.75 170 ILE A CA 1
ATOM 1359 C C . ILE A 1 170 ? -0.370 22.192 27.896 1.00 69.75 170 ILE A C 1
ATOM 1361 O O . ILE A 1 170 ? 0.482 21.750 27.132 1.00 69.75 170 ILE A O 1
ATOM 1365 N N . ARG A 1 171 ? -1.498 21.522 28.135 1.00 59.66 171 ARG A N 1
ATOM 1366 C CA . ARG A 1 171 ? -1.822 20.274 27.438 1.00 59.66 171 ARG A CA 1
ATOM 1367 C C . ARG A 1 171 ? -2.485 20.582 26.098 1.00 59.66 171 ARG A C 1
ATOM 1369 O O . ARG A 1 171 ? -3.547 21.197 26.047 1.00 59.66 171 ARG A O 1
ATOM 1376 N N . TRP A 1 172 ? -1.857 20.147 25.012 1.00 58.19 172 TRP A N 1
ATOM 1377 C CA . TRP A 1 172 ? -2.384 20.297 23.659 1.00 58.19 172 TRP A CA 1
ATOM 1378 C C . TRP A 1 172 ? -3.383 19.167 23.381 1.00 58.19 172 TRP A C 1
ATOM 1380 O O . TRP A 1 172 ? -3.093 18.004 23.641 1.00 58.19 172 TRP A O 1
ATOM 1390 N N . TRP A 1 173 ? -4.547 19.490 22.815 1.00 42.22 173 TRP A N 1
ATOM 1391 C CA . TRP A 1 173 ? -5.548 18.520 22.334 1.00 42.22 173 TRP A CA 1
ATOM 1392 C C . TRP A 1 173 ? -5.169 17.919 20.967 1.00 42.22 173 TRP A C 1
ATOM 1394 O O . TRP A 1 173 ? -6.035 17.665 20.128 1.00 42.22 173 TRP A O 1
ATOM 1404 N N . LEU A 1 174 ? -3.877 17.750 20.667 1.00 44.00 174 LEU A N 1
ATOM 1405 C CA . LEU A 1 174 ? -3.523 17.129 19.397 1.00 44.00 174 LEU A CA 1
ATOM 1406 C C . LEU A 1 174 ? -3.846 15.633 19.458 1.00 44.00 174 LEU A C 1
ATOM 1408 O O . LEU A 1 174 ? -3.462 14.937 20.391 1.00 44.00 174 LEU A O 1
ATOM 1412 N N . PHE A 1 175 ? -4.504 15.157 18.403 1.00 47.31 175 PHE A N 1
ATOM 1413 C CA . PHE A 1 175 ? -4.401 13.788 17.907 1.00 47.31 175 PHE A CA 1
ATOM 1414 C C . PHE A 1 175 ? -3.347 13.798 16.778 1.00 47.31 175 PHE A C 1
ATOM 1416 O O . PHE A 1 175 ? -3.731 14.017 15.623 1.00 47.31 175 PHE A O 1
ATOM 1423 N N . PRO A 1 176 ? -2.027 13.673 17.047 1.00 48.16 176 PRO A N 1
ATOM 1424 C CA . PRO A 1 176 ? -1.024 13.844 15.999 1.00 48.16 176 PRO A CA 1
ATOM 1425 C C . PRO A 1 176 ? -0.521 12.525 15.410 1.00 48.16 176 PRO A C 1
ATOM 1427 O O . PRO A 1 176 ? -0.039 12.541 14.284 1.00 48.16 176 PRO A O 1
ATOM 1430 N N . LEU A 1 177 ? -0.658 11.400 16.121 1.00 50.34 177 LEU A N 1
ATOM 1431 C CA . LEU A 1 177 ? 0.053 10.166 15.771 1.00 50.34 177 LEU A CA 1
ATOM 1432 C C . LEU A 1 177 ? -0.367 9.621 14.405 1.00 50.34 177 LEU A C 1
ATOM 1434 O O . LEU A 1 177 ? 0.487 9.377 13.570 1.00 50.34 177 LEU A O 1
ATOM 1438 N N . PHE A 1 178 ? -1.674 9.562 14.107 1.00 50.44 178 PHE A N 1
ATOM 1439 C CA . PHE A 1 178 ? -2.111 9.019 12.820 1.00 50.44 178 PHE A CA 1
ATOM 1440 C C . PHE A 1 178 ? -1.513 9.801 11.651 1.00 50.44 178 PHE A C 1
ATOM 1442 O O . PHE A 1 178 ? -0.846 9.224 10.808 1.00 50.44 178 PHE A O 1
ATOM 1449 N N . LYS A 1 179 ? -1.686 11.129 11.618 1.00 57.91 179 LYS A N 1
ATOM 1450 C CA . LYS A 1 179 ? -1.275 11.968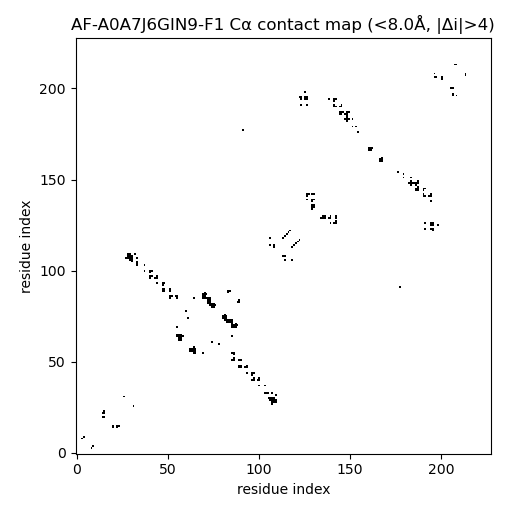 10.479 1.00 57.91 179 LYS A CA 1
ATOM 1451 C C . LYS A 1 179 ? 0.226 11.892 10.178 1.00 57.91 179 LYS A C 1
ATOM 1453 O O . LYS A 1 179 ? 0.592 12.052 9.016 1.00 57.91 179 LYS A O 1
ATOM 1458 N N . GLN A 1 180 ? 1.058 11.685 11.196 1.00 62.00 180 GLN A N 1
ATOM 1459 C CA . GLN A 1 180 ? 2.510 11.676 11.063 1.00 62.00 180 GLN A CA 1
ATOM 1460 C C . GLN A 1 180 ? 2.988 10.456 10.262 1.00 62.00 180 GLN A C 1
ATOM 1462 O O . GLN A 1 180 ? 3.664 10.641 9.250 1.00 62.00 180 GLN A O 1
ATOM 1467 N N . ASP A 1 181 ? 2.540 9.253 10.630 1.00 68.69 181 ASP A N 1
ATOM 1468 C CA . ASP A 1 181 ? 2.946 7.990 9.998 1.00 68.69 181 ASP A CA 1
ATOM 1469 C C . ASP A 1 181 ? 2.552 7.948 8.509 1.00 68.69 181 ASP A C 1
ATOM 1471 O O . ASP A 1 181 ? 3.343 7.566 7.642 1.00 68.69 181 ASP A O 1
ATOM 1475 N N . TRP A 1 182 ? 1.340 8.423 8.179 1.00 74.44 182 TRP A N 1
ATOM 1476 C CA . TRP A 1 182 ? 0.845 8.543 6.795 1.00 74.44 182 TRP A CA 1
ATOM 1477 C C . TRP A 1 182 ? 1.733 9.433 5.940 1.00 74.44 182 TRP A C 1
ATOM 1479 O O . TRP A 1 182 ? 2.106 9.084 4.817 1.00 74.44 182 TRP A O 1
ATOM 1489 N N . LEU A 1 183 ? 2.036 10.619 6.466 1.00 75.50 183 LEU A N 1
ATOM 1490 C CA . LEU A 1 183 ? 2.840 11.606 5.767 1.00 75.50 183 LEU A CA 1
ATOM 1491 C C . LEU A 1 183 ? 4.270 11.099 5.605 1.00 75.50 183 LEU A C 1
ATOM 1493 O O . LEU A 1 183 ? 4.795 11.171 4.496 1.00 75.50 183 LEU A O 1
ATOM 1497 N N . GLY A 1 184 ? 4.866 10.530 6.655 1.00 79.94 184 GLY A N 1
ATOM 1498 C CA . GLY A 1 184 ? 6.200 9.933 6.612 1.00 79.94 184 GLY A CA 1
ATOM 1499 C C . GLY A 1 184 ? 6.316 8.850 5.540 1.00 79.94 184 GLY A C 1
ATOM 1500 O O . GLY A 1 184 ? 7.241 8.888 4.721 1.00 79.94 184 GLY A O 1
ATOM 1501 N N . TYR A 1 185 ? 5.326 7.954 5.457 1.00 81.12 185 TYR A N 1
ATOM 1502 C CA . TYR A 1 185 ? 5.262 6.912 4.429 1.00 81.12 185 TYR A CA 1
ATOM 1503 C C . TYR A 1 185 ? 5.223 7.491 3.007 1.00 81.12 185 TYR A C 1
ATOM 1505 O O . TYR A 1 185 ? 6.007 7.093 2.141 1.00 81.12 185 TYR A O 1
ATOM 1513 N N . ILE A 1 186 ? 4.342 8.466 2.761 1.00 81.38 186 ILE A N 1
ATOM 1514 C CA . ILE A 1 186 ? 4.188 9.093 1.441 1.00 81.38 186 ILE A CA 1
ATOM 1515 C C . ILE A 1 186 ? 5.450 9.871 1.058 1.00 81.38 186 ILE A C 1
ATOM 1517 O O . ILE A 1 186 ? 5.950 9.702 -0.055 1.00 81.38 186 ILE A O 1
ATOM 1521 N N . PHE A 1 187 ? 5.992 10.693 1.962 1.00 82.12 187 PHE A N 1
ATOM 1522 C CA . PHE A 1 187 ? 7.215 11.460 1.711 1.00 82.12 187 PHE A CA 1
ATOM 1523 C C . PHE A 1 187 ? 8.394 10.543 1.398 1.00 82.12 187 PHE A C 1
ATOM 1525 O O . PHE A 1 187 ? 9.120 10.794 0.437 1.00 82.12 187 PHE A O 1
ATOM 1532 N N . THR A 1 188 ? 8.538 9.452 2.149 1.00 84.62 188 THR A N 1
ATOM 1533 C CA . THR A 1 188 ? 9.580 8.444 1.936 1.00 84.62 188 THR A CA 1
ATOM 1534 C C . THR A 1 188 ? 9.465 7.797 0.559 1.00 84.62 188 THR A C 1
ATOM 1536 O O . THR A 1 188 ? 10.439 7.756 -0.196 1.00 84.62 188 THR A O 1
ATOM 1539 N N . TYR A 1 189 ? 8.266 7.341 0.193 1.00 82.88 189 TYR A N 1
ATOM 1540 C CA . TYR A 1 189 ? 8.027 6.688 -1.091 1.00 82.88 189 TYR A CA 1
ATOM 1541 C C . TYR A 1 189 ? 8.236 7.640 -2.279 1.00 82.88 189 TYR A C 1
ATOM 1543 O O . TYR A 1 189 ? 8.931 7.304 -3.238 1.00 82.88 189 TYR A O 1
ATOM 1551 N N . VAL A 1 190 ? 7.703 8.864 -2.200 1.00 83.50 190 VAL A N 1
ATOM 1552 C CA . VAL A 1 190 ? 7.849 9.888 -3.247 1.00 83.50 190 VAL A CA 1
ATOM 1553 C C . VAL A 1 190 ? 9.310 10.310 -3.407 1.00 83.50 190 VAL A C 1
ATOM 1555 O O . VAL A 1 190 ? 9.803 10.399 -4.533 1.00 83.50 190 VAL A O 1
ATOM 1558 N N . ALA A 1 191 ? 10.031 10.521 -2.303 1.00 82.75 191 ALA A N 1
ATOM 1559 C CA . ALA A 1 191 ? 11.450 10.859 -2.331 1.00 82.75 191 ALA A CA 1
ATOM 1560 C C . ALA A 1 191 ? 12.288 9.753 -2.992 1.00 82.75 191 ALA A C 1
ATOM 1562 O O . ALA A 1 191 ? 13.183 10.050 -3.787 1.00 82.75 191 ALA A O 1
ATOM 1563 N N . PHE A 1 192 ? 11.974 8.485 -2.712 1.00 83.75 192 PHE A N 1
ATOM 1564 C CA . PHE A 1 192 ? 12.627 7.341 -3.341 1.00 83.75 192 PHE A CA 1
ATOM 1565 C C . PHE A 1 192 ? 12.332 7.256 -4.847 1.00 83.75 192 PHE A C 1
ATOM 1567 O O . PHE A 1 192 ? 13.263 7.086 -5.638 1.00 83.75 192 PHE A O 1
ATOM 1574 N N . LEU A 1 193 ? 11.078 7.435 -5.275 1.00 81.62 193 LEU A N 1
ATOM 1575 C CA . LEU A 1 193 ? 10.701 7.389 -6.695 1.00 81.62 193 LEU A CA 1
ATOM 1576 C C . LEU A 1 193 ? 11.330 8.518 -7.520 1.00 81.62 193 LEU A C 1
ATOM 1578 O O . LEU A 1 193 ? 11.896 8.262 -8.583 1.00 81.62 193 LEU A O 1
ATOM 1582 N N . ILE A 1 194 ? 11.275 9.757 -7.023 1.00 80.12 194 ILE A N 1
ATOM 1583 C CA . ILE A 1 194 ? 11.856 10.930 -7.699 1.00 80.12 194 ILE A CA 1
ATOM 1584 C C . ILE A 1 194 ? 13.377 10.814 -7.793 1.00 80.12 194 ILE A C 1
ATOM 1586 O O . ILE A 1 194 ? 13.989 11.355 -8.703 1.00 80.12 194 ILE A O 1
ATOM 1590 N N . ALA A 1 195 ? 14.013 10.119 -6.856 1.00 74.44 195 ALA A N 1
ATOM 1591 C CA . ALA A 1 195 ? 15.452 9.931 -6.877 1.00 74.44 195 ALA A CA 1
ATOM 1592 C C . ALA A 1 195 ? 15.880 8.765 -7.784 1.00 74.44 195 ALA A C 1
ATOM 1594 O O . ALA A 1 195 ? 16.853 8.882 -8.526 1.00 74.44 195 ALA A O 1
ATOM 1595 N N . SER A 1 196 ? 15.184 7.635 -7.729 1.00 75.06 196 SER A N 1
ATOM 1596 C CA . SER A 1 196 ? 15.586 6.409 -8.433 1.00 75.06 196 SER A CA 1
ATOM 1597 C C . SER A 1 196 ? 15.363 6.449 -9.9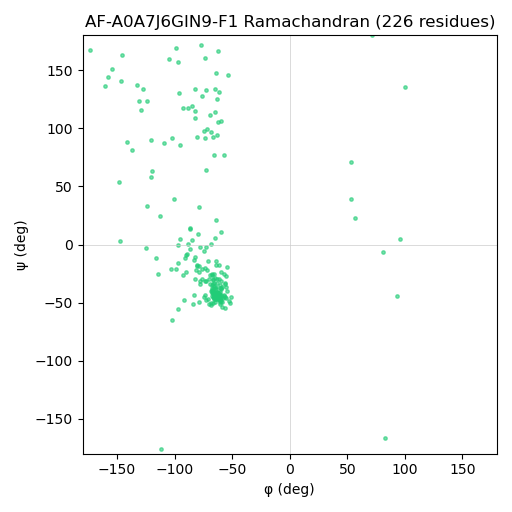48 1.00 75.06 196 SER A C 1
ATOM 1599 O O . SER A 1 196 ? 15.998 5.685 -10.672 1.00 75.06 196 SER A O 1
ATOM 1601 N N . THR A 1 197 ? 14.490 7.336 -10.435 1.00 71.12 197 THR A N 1
ATOM 1602 C CA . THR A 1 197 ? 14.152 7.445 -11.862 1.00 71.12 197 THR A CA 1
ATOM 1603 C C . THR A 1 197 ? 15.131 8.303 -12.683 1.00 71.12 197 THR A C 1
ATOM 1605 O O . THR A 1 197 ? 15.647 7.795 -13.676 1.00 71.12 197 THR A O 1
ATOM 1608 N N . PRO A 1 198 ? 15.499 9.547 -12.315 1.00 61.31 198 PRO A N 1
ATOM 1609 C CA . PRO A 1 198 ? 16.218 10.444 -13.225 1.00 61.31 198 PRO A CA 1
ATOM 1610 C C . PRO A 1 198 ? 17.681 10.050 -13.425 1.00 61.31 198 PRO A C 1
ATOM 1612 O O . PRO A 1 198 ? 18.218 10.229 -14.510 1.00 61.31 198 PRO A O 1
ATOM 1615 N N . GLY A 1 199 ? 18.325 9.460 -12.411 1.00 55.25 199 GLY A 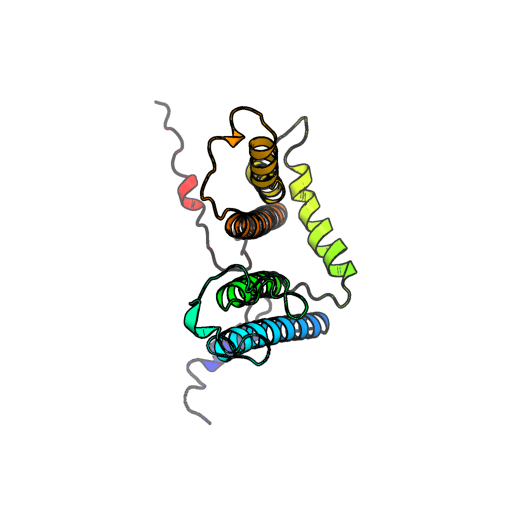N 1
ATOM 1616 C CA . GLY A 1 199 ? 19.731 9.056 -12.506 1.00 55.25 199 GLY A CA 1
ATOM 1617 C C . GLY A 1 199 ? 19.975 7.828 -13.390 1.00 55.25 199 GLY A C 1
ATOM 1618 O O . GLY A 1 199 ? 21.120 7.410 -13.526 1.00 55.25 199 GLY A O 1
ATOM 1619 N N . LYS A 1 200 ? 18.925 7.208 -13.949 1.00 53.41 200 LYS A N 1
ATOM 1620 C CA . LYS A 1 200 ? 19.032 6.133 -14.951 1.00 53.41 200 LYS A CA 1
ATOM 1621 C C . LYS A 1 200 ? 18.738 6.604 -16.380 1.00 53.41 200 LYS A C 1
ATOM 1623 O O . LYS A 1 200 ? 19.195 5.956 -17.312 1.00 53.41 200 LYS A O 1
ATOM 1628 N N . PHE A 1 201 ? 18.024 7.720 -16.545 1.00 55.00 201 PHE A N 1
ATOM 1629 C CA . PHE A 1 201 ? 17.573 8.242 -17.843 1.00 55.00 201 PHE A CA 1
ATOM 1630 C C . PHE A 1 201 ? 18.251 9.566 -18.226 1.00 55.00 201 PHE A C 1
ATOM 1632 O O . PHE A 1 201 ? 17.714 10.320 -19.028 1.00 55.00 201 PHE A O 1
ATOM 1639 N N . GLU A 1 202 ? 19.449 9.856 -17.705 1.00 43.00 202 GLU A N 1
ATOM 1640 C CA . GLU A 1 202 ? 20.240 11.071 -18.006 1.00 43.00 202 GLU A CA 1
ATOM 1641 C C . GLU A 1 202 ? 20.713 11.187 -19.485 1.00 43.00 202 GLU A C 1
ATOM 1643 O O . GLU A 1 202 ? 21.639 11.931 -19.797 1.00 43.00 202 GLU A O 1
ATOM 1648 N N . GLY A 1 203 ? 20.051 10.482 -20.412 1.00 41.69 203 GLY A N 1
ATOM 1649 C CA . GLY A 1 203 ? 20.230 10.549 -21.863 1.00 41.69 203 GLY A CA 1
ATOM 1650 C C . GLY A 1 203 ? 18.965 10.299 -22.708 1.00 41.69 203 GLY A C 1
ATOM 1651 O O . GLY A 1 203 ? 19.077 10.319 -23.929 1.00 41.69 203 GLY A O 1
ATOM 1652 N N . GLU A 1 204 ? 17.777 10.100 -22.120 1.00 34.78 204 GLU A N 1
ATOM 1653 C CA . GLU A 1 204 ? 16.508 9.950 -22.860 1.00 34.78 204 GLU A CA 1
ATOM 1654 C C . GLU A 1 204 ? 15.487 10.986 -22.363 1.00 34.78 204 GLU A C 1
ATOM 1656 O O . GLU A 1 204 ? 15.189 11.058 -21.174 1.00 34.78 204 GLU A O 1
ATOM 1661 N N . GLU A 1 205 ? 14.952 11.811 -23.272 1.00 34.38 205 GLU A N 1
ATOM 1662 C CA . GLU A 1 205 ? 14.074 12.963 -22.975 1.00 34.38 205 GLU A CA 1
ATOM 1663 C C . GLU A 1 205 ? 12.704 12.615 -22.344 1.00 34.38 205 GLU A C 1
ATOM 1665 O O . GLU A 1 205 ? 11.898 13.509 -22.099 1.00 34.38 205 GLU A O 1
ATOM 1670 N N . GLU A 1 206 ? 12.428 11.356 -22.005 1.00 36.31 206 GLU A N 1
ATOM 1671 C CA . GLU A 1 206 ? 11.135 10.902 -21.480 1.00 36.31 206 GLU A CA 1
ATOM 1672 C C . GLU A 1 206 ? 11.338 9.921 -20.309 1.00 36.31 206 GLU A C 1
ATOM 1674 O O . GLU A 1 206 ? 11.248 8.702 -20.454 1.00 36.31 206 GLU A O 1
ATOM 1679 N N . ALA A 1 207 ? 11.590 10.441 -19.103 1.00 32.72 207 ALA A N 1
ATOM 1680 C CA . ALA A 1 207 ? 11.521 9.633 -17.884 1.00 32.72 207 ALA A CA 1
ATOM 1681 C C . ALA A 1 207 ? 10.045 9.357 -17.534 1.00 32.72 207 ALA A C 1
ATOM 1683 O O . ALA A 1 207 ? 9.383 10.140 -16.847 1.00 32.72 207 ALA A O 1
ATOM 1684 N N . ILE A 1 208 ? 9.514 8.236 -18.026 1.00 38.25 208 ILE A N 1
ATOM 1685 C CA . ILE A 1 208 ? 8.167 7.756 -17.704 1.00 38.25 208 ILE A CA 1
ATOM 1686 C C . ILE A 1 208 ? 8.169 7.235 -16.261 1.00 38.25 208 ILE A C 1
ATOM 1688 O O . ILE A 1 208 ? 8.577 6.112 -15.973 1.00 38.25 208 ILE A O 1
ATOM 1692 N N . ILE A 1 209 ? 7.689 8.061 -15.331 1.00 36.69 209 ILE A N 1
ATOM 1693 C CA . ILE A 1 209 ? 7.298 7.614 -13.990 1.00 36.69 209 ILE A CA 1
ATOM 1694 C C . ILE A 1 209 ? 6.151 6.602 -14.176 1.00 36.69 209 ILE A C 1
ATOM 1696 O O . ILE A 1 209 ? 5.193 6.881 -14.896 1.00 36.69 209 ILE A O 1
ATOM 1700 N N . GLY A 1 210 ? 6.234 5.429 -13.534 1.00 36.91 210 GLY A N 1
ATOM 1701 C CA . GLY A 1 210 ? 5.253 4.322 -13.592 1.00 36.91 210 GLY A CA 1
ATOM 1702 C C . GLY A 1 210 ? 3.824 4.649 -13.119 1.00 36.91 210 GLY A C 1
ATOM 1703 O O . GLY A 1 210 ? 2.977 3.771 -12.990 1.00 36.91 210 GLY A O 1
ATOM 1704 N N . THR A 1 211 ? 3.530 5.922 -12.910 1.00 33.41 211 THR A N 1
ATOM 1705 C CA . THR A 1 211 ? 2.209 6.536 -12.911 1.00 33.41 211 THR A CA 1
ATOM 1706 C C . THR A 1 211 ? 2.344 7.764 -13.800 1.00 33.41 211 THR A C 1
ATOM 1708 O O . THR A 1 211 ? 3.206 8.598 -13.540 1.00 33.41 211 THR A O 1
ATOM 1711 N N . LYS A 1 212 ? 1.519 7.881 -14.853 1.00 32.28 212 LYS A N 1
ATOM 1712 C CA . LYS A 1 212 ? 1.428 9.070 -15.723 1.00 32.28 212 LYS A CA 1
ATOM 1713 C C . LYS A 1 212 ? 1.091 10.328 -14.901 1.00 32.28 212 LYS A C 1
ATOM 1715 O O . LYS A 1 212 ? -0.033 10.817 -14.916 1.00 32.28 212 LYS A O 1
ATOM 1720 N N . ILE A 1 213 ? 2.075 10.878 -14.209 1.00 32.41 213 ILE A N 1
ATOM 1721 C CA . ILE A 1 213 ? 2.143 12.269 -13.799 1.00 32.41 213 ILE A CA 1
ATOM 1722 C C . ILE A 1 213 ? 3.250 12.840 -14.675 1.00 32.41 213 ILE A C 1
ATOM 1724 O O . ILE A 1 213 ? 4.429 12.806 -14.333 1.00 32.41 213 ILE A O 1
ATOM 1728 N N . SER A 1 214 ? 2.861 13.284 -15.870 1.00 28.17 214 SER A N 1
ATOM 1729 C CA . SER A 1 214 ? 3.752 14.038 -16.745 1.00 28.17 214 SER A CA 1
ATOM 1730 C C . SER A 1 214 ? 3.999 15.391 -16.078 1.00 28.17 214 SER A C 1
ATOM 1732 O O . SER A 1 214 ? 3.177 16.303 -16.168 1.00 28.17 214 SER A O 1
ATOM 1734 N N . PHE A 1 215 ? 5.108 15.520 -15.349 1.00 31.73 215 PHE A N 1
ATOM 1735 C CA . PHE A 1 215 ? 5.637 16.837 -15.023 1.00 31.73 215 PHE A CA 1
ATOM 1736 C C . PHE A 1 215 ? 6.284 17.378 -16.293 1.00 31.73 215 PHE A C 1
ATOM 1738 O O . PHE A 1 215 ? 7.416 17.039 -16.624 1.00 31.73 215 PHE A O 1
ATOM 1745 N N . ASN A 1 216 ? 5.546 18.213 -17.025 1.00 25.05 216 ASN A N 1
ATOM 1746 C CA . ASN A 1 216 ? 6.098 18.942 -18.156 1.00 25.05 216 ASN A CA 1
ATOM 1747 C C . ASN A 1 216 ? 7.131 19.956 -17.629 1.00 25.05 216 ASN A C 1
ATOM 1749 O O . ASN A 1 216 ? 6.800 21.079 -17.239 1.00 25.05 216 ASN A O 1
ATOM 1753 N N . LEU A 1 217 ? 8.399 19.539 -17.583 1.00 37.56 217 LEU A N 1
ATOM 1754 C CA . LEU A 1 217 ? 9.531 20.348 -17.122 1.00 37.56 217 LEU A CA 1
ATOM 1755 C C . LEU A 1 217 ? 9.851 21.524 -18.072 1.00 37.56 217 LEU A C 1
ATOM 1757 O O . LEU A 1 217 ? 10.747 22.321 -17.791 1.00 37.56 217 LEU A O 1
ATOM 1761 N N . GLY A 1 218 ? 9.099 21.690 -19.169 1.00 30.75 218 GLY A N 1
ATOM 1762 C CA . GLY A 1 218 ? 9.209 22.817 -20.096 1.00 30.75 218 GLY A CA 1
ATOM 1763 C C . GLY A 1 218 ? 8.860 24.179 -19.481 1.00 30.75 218 GLY A C 1
ATOM 1764 O O . GLY A 1 218 ? 9.274 25.211 -20.008 1.00 30.75 218 GLY A O 1
ATOM 1765 N N . ILE A 1 219 ? 8.168 24.213 -18.335 1.00 30.95 219 ILE A N 1
ATOM 1766 C CA . ILE A 1 219 ? 7.802 25.471 -17.658 1.00 30.95 219 ILE A CA 1
ATOM 1767 C C . ILE A 1 219 ? 8.995 26.103 -16.911 1.00 30.95 219 ILE A C 1
ATOM 1769 O O . ILE A 1 219 ? 9.018 27.318 -16.717 1.00 30.95 219 ILE A O 1
ATOM 1773 N N . LEU A 1 220 ? 10.040 25.339 -16.566 1.00 33.44 220 LEU A N 1
ATOM 1774 C CA . LEU A 1 220 ? 11.215 25.875 -15.859 1.00 33.44 220 LEU A CA 1
ATOM 1775 C C . LEU A 1 220 ? 12.331 26.391 -16.783 1.00 33.44 220 LEU A C 1
ATOM 1777 O O . LEU A 1 220 ? 13.243 27.064 -16.309 1.00 33.44 220 LEU A O 1
ATOM 1781 N N . LYS A 1 221 ? 12.253 26.162 -18.103 1.00 31.67 221 LYS A N 1
ATOM 1782 C CA . LYS A 1 221 ? 13.299 26.586 -19.056 1.00 31.67 221 LYS A CA 1
ATOM 1783 C C . LYS A 1 221 ? 13.130 28.004 -19.618 1.00 31.67 221 LYS A C 1
ATOM 1785 O O . LYS A 1 221 ? 13.968 28.443 -20.398 1.00 31.67 221 LYS A O 1
ATOM 1790 N N . LYS A 1 222 ? 12.088 28.757 -19.234 1.00 32.34 222 LYS A N 1
ATOM 1791 C CA . LYS A 1 222 ? 11.832 30.110 -19.772 1.00 32.34 222 LYS A CA 1
ATOM 1792 C C . LYS A 1 222 ? 11.824 31.199 -18.703 1.00 32.34 222 LYS A C 1
ATOM 1794 O O . LYS A 1 222 ? 10.868 31.955 -18.564 1.00 32.34 222 LYS A O 1
ATOM 1799 N N . LYS A 1 223 ? 12.929 31.321 -17.972 1.00 31.20 223 LYS A N 1
ATOM 1800 C CA . LYS A 1 223 ? 13.292 32.592 -17.332 1.00 31.20 223 LYS A CA 1
ATOM 1801 C C . LYS A 1 223 ? 14.808 32.740 -17.259 1.00 31.20 223 LYS A C 1
ATOM 1803 O O . LYS A 1 223 ? 15.381 32.977 -16.203 1.00 31.20 223 LYS A O 1
ATOM 1808 N N . GLU A 1 224 ? 15.455 32.600 -18.412 1.00 31.53 224 GLU A N 1
ATOM 1809 C CA . GLU A 1 224 ? 16.797 33.141 -18.572 1.00 31.53 224 GLU A CA 1
ATOM 1810 C C . GLU A 1 224 ? 16.683 34.667 -18.474 1.00 31.53 224 GLU A C 1
ATOM 1812 O O . GLU A 1 224 ? 15.972 35.333 -19.234 1.00 31.53 224 GLU A O 1
ATOM 1817 N N . ILE A 1 225 ? 17.291 35.189 -17.416 1.00 31.89 225 ILE A N 1
ATOM 1818 C CA . ILE A 1 225 ? 17.400 36.602 -17.101 1.00 31.89 225 ILE A CA 1
ATOM 1819 C C . ILE A 1 225 ? 18.128 37.257 -18.274 1.00 31.89 225 ILE A C 1
ATOM 1821 O O . ILE A 1 225 ? 19.337 37.102 -18.433 1.00 31.89 225 ILE A O 1
ATOM 1825 N N . ARG A 1 226 ? 17.385 38.006 -19.094 1.00 28.47 226 ARG A N 1
ATOM 1826 C CA . ARG A 1 226 ? 17.959 38.988 -20.013 1.00 28.47 226 ARG A CA 1
ATOM 1827 C C . ARG A 1 226 ? 18.635 40.051 -19.141 1.00 28.47 226 ARG A C 1
ATOM 1829 O O . ARG A 1 226 ? 17.964 40.948 -18.637 1.00 28.47 226 ARG A O 1
ATOM 1836 N N . LYS A 1 227 ? 19.937 39.902 -18.891 1.00 32.84 227 LYS A N 1
ATOM 1837 C CA . LYS A 1 227 ? 20.772 41.016 -18.443 1.00 32.84 227 LYS A CA 1
ATOM 1838 C C . LYS A 1 227 ? 20.892 41.962 -19.637 1.00 32.84 227 LYS A C 1
ATOM 1840 O O . LYS A 1 227 ? 21.425 41.569 -20.672 1.00 32.84 227 LYS A O 1
ATOM 1845 N N . VAL A 1 228 ? 20.271 43.130 -19.502 1.00 38.44 228 VAL A N 1
ATOM 1846 C CA . VAL A 1 228 ? 20.622 44.337 -20.261 1.00 38.44 228 VAL A CA 1
ATOM 1847 C C . VAL A 1 228 ? 21.939 44.856 -19.702 1.00 38.44 228 VAL A C 1
ATOM 1849 O O . VAL A 1 228 ? 22.101 44.760 -18.462 1.00 38.44 228 VAL A O 1
#

Secondary structure (DSSP, 8-state):
--SSTTTTHHHHHHHHH-TTS-TTPPP-HHHHHHHHHHHHHHHHHHHHHHHHHHTTS-BTTBTTGGGT-S--S-S-SGGG--TT-SHHHHHHHHHHHHHHHHH------SSHHHIIIIIIIHHHHHHHTTEETTEE-TTHHHHHHHHHHH--HHHHHHHHHHHSTTGGGS------HHHHHHHHHHHHHHHHHHHHTGGG-TT-S----SS-----GGGTTS------

InterPro domains:
  IPR001280 Photosystem I PsaA/PsaB [PF00223] (6-105)
  IPR001280 Photosystem I PsaA/PsaB [PR00257] (32-50)
  IPR001280 Photosystem I PsaA/PsaB [PR00257] (63-83)
  IPR001280 Photosystem I PsaA/PsaB [PR00257] (90-111)
  IPR020586 Photosystem I PsaA/PsaB, conserved site [PS00419] (74-83)
  IPR036408 Photosystem I PsaA/PsaB superfamily [G3DSA:1.20.1130.10] (1-104)
  IPR036408 Photosystem I PsaA/PsaB superfamily [G3DSA:1.20.1130.10] (105-199)
  IPR036408 Photosystem I PsaA/PsaB superfamily [SSF81558] (6-199)

Solvent-accessible surface area (backbone atoms only — not comparable to full-atom values): 13586 Å² total; per-residue (Å²): 144,75,82,64,53,90,73,52,45,62,62,48,56,49,51,58,70,36,87,88,50,83,50,78,67,89,82,53,74,16,45,53,53,47,53,51,50,42,49,52,31,55,51,49,32,48,51,40,48,52,48,26,61,66,50,37,48,43,38,96,91,48,61,66,35,52,81,65,51,58,67,55,74,56,79,51,75,58,97,85,49,30,72,68,62,26,36,45,42,29,49,55,53,28,53,55,39,48,52,56,40,67,66,60,70,86,73,75,45,86,46,74,64,48,51,47,51,68,46,53,50,55,42,40,52,64,40,66,64,24,66,45,103,86,53,73,51,96,63,31,64,33,44,51,39,32,50,56,23,70,52,66,60,63,60,58,48,53,54,50,40,67,70,32,89,79,51,51,80,65,76,75,91,73,86,57,68,69,64,49,57,57,49,20,52,51,38,30,52,51,22,49,53,67,40,46,51,55,82,74,38,88,85,50,102,70,80,78,56,100,58,93,69,81,76,73,68,72,74,76,73,77,72,78,78,80,79,126

Sequence (228 aa):
FNAGRSIWLPGWLNAINENSNSLFLTIGPGDFLVHHSKSLGLHTTTVILVKGALDALCFKLMPEKKDFGYSFPCDGPGRGGTCDISAWDAFYLVVFWILNTIGWFNESSTYLMGWLRDYLWLNSSQHINRYKPFEMNSLSVSAWMLLFGHLELIETLAWAHERTPLANSIRWWLFPLFKQDWLGYIFTYVAFLIASTPGKFEGEEEAIIGTKISFNLGILKKKEIRKV

Mean predicted aligned error: 13.39 Å

Radius of gyration: 25.14 Å; Cα contacts (8 Å, |Δi|>4): 170; chains: 1; bounding box: 57×60×74 Å

Foldseek 3Di:
DPPPCVPCVVVVVVQCPDPVDPRDDDDDPLQVVLVVVLVVLVVVLVCLLVCLVVPQQADDQRRRNVVVDQDDQAPDPPPPGGGLPHSVSSVLVSVVSVLVSVPSDRDSDPDVVCCVVVPVVVLCVQLVPQDDPVHHDPLVVLNVLLVQLPPPVVVVVVVVQCVDPPSVVDDDPDPCVSVNNVSSSVSNVVSSQVRSQCVVPVPPPDRDRPDPPPPPCVVVPPDPDPDD

Organism: Cannabis sativa (NCBI:txid3483)